Protein AF-A0A177EKJ1-F1 (afdb_monomer_lite)

Foldseek 3Di:
DDDDDDDDDDDPVVVVVVVVVVVVVVVVVVVVVVVVVVVPDDDDDDDDDPDDDDDPDPPPPDPPPPDDDDDDDDDDDDVVLQVLLQQLLVQFFDGADWDQDPVGIGGDLERADAREGELVSDFLVSQDQAHDARRAYAHYEYEYQADQPDPPRAGDLRSLVSVLSNLNRQQRYHYQEYAYERHHHDPPDDHDDDAAREHENYAEYHYEHHEPVVLLVVLQRYEYCLVDAHAYAYYQYQDQEPQSNVSRVRQEHQYYHDENHANHQDDPHCNLVSYDQHAYYHAYNHVNDQADDLVSLQSQQQHHYAEYHHEPNNVVRSVVSVVVVCVVCVPCVPRGFRHYQWYWYDHPVPDIDIDGDRDDPDPPDDDDDD

Structure (mmCIF, N/CA/C/O backbone):
data_AF-A0A177EKJ1-F1
#
_entry.id   AF-A0A177EKJ1-F1
#
loop_
_atom_site.group_PDB
_atom_site.id
_atom_site.type_symbol
_atom_site.label_atom_id
_atom_site.label_alt_id
_atom_site.label_comp_id
_atom_site.label_asym_id
_atom_site.label_entity_id
_atom_site.label_seq_id
_atom_site.pdbx_PDB_ins_code
_atom_site.Cartn_x
_atom_site.Cartn_y
_atom_site.Cartn_z
_atom_site.occupancy
_atom_site.B_iso_or_equiv
_atom_site.auth_seq_id
_atom_site.auth_comp_id
_atom_site.auth_asym_id
_atom_site.auth_atom_id
_atom_site.pdbx_PDB_model_num
ATOM 1 N N . MET A 1 1 ? 25.383 -51.881 -51.821 1.00 36.91 1 MET A N 1
ATOM 2 C CA . MET A 1 1 ? 26.334 -50.769 -52.014 1.00 36.91 1 MET A CA 1
ATOM 3 C C . MET A 1 1 ? 25.588 -49.713 -52.815 1.00 36.91 1 MET A C 1
ATOM 5 O O . MET A 1 1 ? 25.297 -49.971 -53.970 1.00 36.91 1 MET A O 1
ATOM 9 N N . GLU A 1 2 ? 24.855 -48.829 -52.124 1.00 34.97 2 GLU A N 1
ATOM 10 C CA . GLU A 1 2 ? 25.295 -47.476 -51.677 1.00 34.97 2 GLU A CA 1
ATOM 11 C C . GLU A 1 2 ? 25.230 -46.484 -52.859 1.00 34.97 2 GLU A C 1
ATOM 13 O O . GLU A 1 2 ? 25.839 -46.764 -53.878 1.00 34.97 2 GLU A O 1
ATOM 18 N N . GLN A 1 3 ? 24.499 -45.357 -52.887 1.00 36.06 3 GLN A N 1
ATOM 19 C CA . GLN A 1 3 ? 23.836 -44.473 -51.906 1.00 36.06 3 GLN A CA 1
ATOM 20 C C . GLN A 1 3 ? 22.680 -43.679 -52.592 1.00 36.06 3 GLN A C 1
ATOM 22 O O . GLN A 1 3 ? 22.675 -43.582 -53.820 1.00 36.06 3 GLN A O 1
ATOM 27 N N . PRO A 1 4 ? 21.738 -43.055 -51.844 1.00 42.81 4 PRO A N 1
ATOM 28 C CA . PRO A 1 4 ? 20.687 -42.184 -52.385 1.00 42.81 4 PRO A CA 1
ATOM 29 C C . PRO A 1 4 ? 21.066 -40.686 -52.401 1.00 42.81 4 PRO A C 1
ATOM 31 O O . PRO A 1 4 ? 21.716 -40.175 -51.489 1.00 42.81 4 PRO A O 1
ATOM 34 N N . SER A 1 5 ? 20.602 -39.972 -53.432 1.00 40.94 5 SER A N 1
ATOM 35 C CA . SER A 1 5 ? 20.798 -38.534 -53.659 1.00 40.94 5 SER A CA 1
ATOM 36 C C . SER A 1 5 ? 19.911 -37.650 -52.773 1.00 40.94 5 SER A C 1
ATOM 38 O O . SER A 1 5 ? 18.706 -37.878 -52.651 1.00 40.94 5 SER A O 1
ATOM 40 N N . ALA A 1 6 ? 20.514 -36.598 -52.220 1.00 39.16 6 ALA A N 1
ATOM 41 C CA . ALA A 1 6 ? 19.910 -35.612 -51.333 1.00 39.16 6 ALA A CA 1
ATOM 42 C C . ALA A 1 6 ? 18.844 -34.726 -52.010 1.00 39.16 6 ALA A C 1
ATOM 44 O O . ALA A 1 6 ? 19.083 -34.120 -53.053 1.00 39.16 6 ALA A O 1
ATOM 45 N N . PHE A 1 7 ? 17.699 -34.579 -51.341 1.00 38.09 7 PHE A N 1
ATOM 46 C CA . PHE A 1 7 ? 16.723 -33.512 -51.566 1.00 38.09 7 PHE A CA 1
ATOM 47 C C . PHE A 1 7 ? 17.207 -32.245 -50.837 1.00 38.09 7 PHE A C 1
ATOM 49 O O . PHE A 1 7 ? 17.280 -32.228 -49.608 1.00 38.09 7 PHE A O 1
ATOM 56 N N . GLN A 1 8 ? 17.549 -31.184 -51.572 1.00 38.19 8 GLN A N 1
ATOM 57 C CA . GLN A 1 8 ? 17.814 -29.859 -50.998 1.00 38.19 8 GLN A CA 1
ATOM 58 C C . GLN A 1 8 ? 16.505 -29.069 -50.877 1.00 38.19 8 GLN A C 1
ATOM 60 O O . GLN A 1 8 ? 15.767 -28.898 -51.844 1.00 38.19 8 GLN A O 1
ATOM 65 N N . GLY A 1 9 ? 16.218 -28.618 -49.654 1.00 36.91 9 GLY A N 1
ATOM 66 C CA . GLY A 1 9 ? 14.982 -27.947 -49.272 1.00 36.91 9 GLY A CA 1
ATOM 67 C C . GLY A 1 9 ? 14.881 -26.492 -49.730 1.00 36.91 9 GLY A C 1
ATOM 68 O O . GLY A 1 9 ? 15.802 -25.688 -49.583 1.00 36.91 9 GLY A O 1
ATOM 69 N N . THR A 1 10 ? 13.696 -26.136 -50.212 1.00 38.41 10 THR A N 1
ATOM 70 C CA . THR A 1 10 ? 13.257 -24.771 -50.498 1.00 38.41 10 THR A CA 1
ATOM 71 C C . THR A 1 10 ? 12.746 -24.059 -49.233 1.00 38.41 10 THR A C 1
ATOM 73 O O . THR A 1 10 ? 11.679 -24.365 -48.713 1.00 38.41 10 THR A O 1
ATOM 76 N N . THR A 1 11 ? 13.537 -23.079 -48.779 1.00 42.28 11 THR A N 1
ATOM 77 C CA . THR A 1 11 ? 13.186 -21.745 -48.225 1.00 42.28 11 THR A CA 1
ATOM 78 C C . THR A 1 11 ? 12.088 -21.570 -47.143 1.00 42.28 11 THR A C 1
ATOM 80 O O . THR A 1 11 ? 10.902 -21.557 -47.467 1.00 42.28 11 THR A O 1
ATOM 83 N N . PRO A 1 12 ? 12.462 -21.149 -45.910 1.00 42.88 12 PRO A N 1
ATOM 84 C CA . PRO A 1 12 ? 11.550 -20.637 -44.866 1.00 42.88 12 PRO A CA 1
ATOM 85 C C . PRO A 1 12 ? 11.016 -19.205 -45.095 1.00 42.88 12 PRO A C 1
ATOM 87 O O . PRO A 1 12 ? 10.215 -18.705 -44.306 1.00 42.88 12 PRO A O 1
ATOM 90 N N . LYS A 1 13 ? 11.456 -18.502 -46.149 1.00 38.38 13 LYS A N 1
ATOM 91 C CA . LYS A 1 13 ? 11.150 -17.071 -46.352 1.00 38.38 13 LYS A CA 1
ATOM 92 C C . LYS A 1 13 ? 9.708 -16.792 -46.800 1.00 38.38 13 LYS A C 1
ATOM 94 O O . LYS A 1 13 ? 9.202 -15.708 -46.532 1.00 38.38 13 LYS A O 1
ATOM 99 N N . LEU A 1 14 ? 9.028 -17.760 -47.423 1.00 39.09 14 LEU A N 1
ATOM 100 C CA . LEU A 1 14 ? 7.644 -17.577 -47.887 1.00 39.09 14 LEU A CA 1
ATOM 101 C C . LEU A 1 14 ? 6.617 -17.636 -46.739 1.00 39.09 14 LEU A C 1
ATOM 103 O O . LEU A 1 14 ? 5.621 -16.918 -46.760 1.00 39.09 14 LEU A O 1
ATOM 107 N N . LEU A 1 15 ? 6.882 -18.444 -45.707 1.00 42.38 15 LEU A N 1
ATOM 108 C CA . LEU A 1 15 ? 5.993 -18.608 -44.550 1.00 42.38 15 LEU A CA 1
ATOM 109 C C . LEU A 1 15 ? 5.989 -17.377 -43.633 1.00 42.38 15 LEU A C 1
ATOM 111 O O . LEU A 1 15 ? 4.941 -17.011 -43.110 1.00 42.38 15 LEU A O 1
ATOM 115 N N . PHE A 1 16 ? 7.124 -16.685 -43.500 1.00 43.34 16 PHE A N 1
ATOM 116 C CA . PHE A 1 16 ? 7.209 -15.458 -42.701 1.00 43.34 16 PHE A CA 1
ATOM 117 C C . PHE A 1 16 ? 6.466 -14.278 -43.359 1.00 43.34 16 PHE A C 1
ATOM 119 O O . PHE A 1 16 ? 5.825 -13.484 -42.672 1.00 43.34 16 PHE A O 1
ATOM 126 N N . GLY A 1 17 ? 6.484 -14.200 -44.697 1.00 38.03 17 GLY A N 1
ATOM 127 C CA . GLY A 1 17 ? 5.738 -13.189 -45.456 1.00 38.03 17 GLY A CA 1
ATOM 128 C C . GLY A 1 17 ? 4.219 -13.377 -45.386 1.00 38.03 17 GLY A C 1
ATOM 129 O O . GLY A 1 17 ? 3.485 -12.407 -45.205 1.00 38.03 17 GLY A O 1
ATOM 130 N N . LEU A 1 18 ? 3.744 -14.626 -45.445 1.00 41.84 18 LEU A N 1
ATOM 131 C CA . LEU A 1 18 ? 2.317 -14.948 -45.307 1.00 41.84 18 LEU A CA 1
ATOM 132 C C . LEU A 1 18 ? 1.794 -14.679 -43.886 1.00 41.84 18 LEU A C 1
ATOM 134 O O . LEU A 1 18 ? 0.650 -14.258 -43.724 1.00 41.84 18 LEU A O 1
ATOM 138 N N . PHE A 1 19 ? 2.641 -14.843 -42.865 1.00 46.84 19 PHE A N 1
ATOM 139 C CA . PHE A 1 19 ? 2.274 -14.586 -41.472 1.00 46.84 19 PHE A CA 1
ATOM 140 C C . PHE A 1 19 ? 2.136 -13.085 -41.165 1.00 46.84 19 PHE A C 1
ATOM 142 O O . PHE A 1 19 ? 1.146 -12.671 -40.562 1.00 46.84 19 PHE A O 1
ATOM 149 N N . LEU A 1 20 ? 3.060 -12.243 -41.651 1.00 49.75 20 LEU A N 1
ATOM 150 C CA . LEU A 1 20 ? 2.907 -10.782 -41.554 1.00 49.75 20 LEU A CA 1
ATOM 151 C C . LEU A 1 20 ? 1.691 -10.281 -42.347 1.00 49.75 20 LEU A C 1
ATOM 153 O O . LEU A 1 20 ? 0.983 -9.390 -41.880 1.00 49.75 20 LEU A O 1
ATOM 157 N N . GLY A 1 21 ? 1.424 -10.877 -43.514 1.00 48.38 21 GLY A N 1
ATOM 158 C CA . GLY A 1 21 ? 0.252 -10.560 -44.332 1.00 48.38 21 GLY A CA 1
ATOM 159 C C . GLY A 1 21 ? -1.066 -10.842 -43.607 1.00 48.38 21 GLY A C 1
ATOM 160 O O . GLY A 1 21 ? -1.941 -9.981 -43.578 1.00 48.38 21 GLY A O 1
ATOM 161 N N . ALA A 1 22 ? -1.190 -11.995 -42.944 1.00 46.94 22 ALA A N 1
ATOM 162 C CA . ALA A 1 22 ? -2.394 -12.358 -42.194 1.00 46.94 22 ALA A CA 1
ATOM 163 C C . ALA A 1 22 ? -2.646 -11.433 -40.989 1.00 46.94 22 ALA A C 1
ATOM 165 O O . ALA A 1 22 ? -3.780 -11.007 -40.765 1.00 46.94 22 ALA A O 1
ATOM 166 N N . VAL A 1 23 ? -1.591 -11.058 -40.256 1.00 50.38 23 VAL A N 1
ATOM 167 C CA . VAL A 1 23 ? -1.686 -10.107 -39.134 1.00 50.38 23 VAL A CA 1
ATOM 168 C C . VAL A 1 23 ? -2.091 -8.712 -39.627 1.00 50.38 23 VAL A C 1
ATOM 170 O O . VAL A 1 23 ? -2.935 -8.060 -39.013 1.00 50.38 23 VAL A O 1
ATOM 173 N N . HIS A 1 24 ? -1.567 -8.275 -40.775 1.00 54.75 24 HIS A N 1
ATOM 174 C CA . HIS A 1 24 ? -1.937 -6.993 -41.376 1.00 54.75 24 HIS A CA 1
ATOM 175 C C . HIS A 1 24 ? -3.383 -6.992 -41.910 1.00 54.75 24 HIS A C 1
ATOM 177 O O . HIS A 1 24 ? -4.109 -6.016 -41.728 1.00 54.75 24 HIS A O 1
ATOM 183 N N . CYS A 1 25 ? -3.853 -8.099 -42.496 1.00 47.38 25 CYS A N 1
ATOM 184 C CA . CYS A 1 25 ? -5.243 -8.248 -42.938 1.00 47.38 25 CYS A CA 1
ATOM 185 C C . CYS A 1 25 ? -6.235 -8.278 -41.766 1.00 47.38 25 CYS A C 1
ATOM 187 O O . CYS A 1 25 ? -7.292 -7.656 -41.854 1.00 47.38 25 CYS A O 1
ATOM 189 N N . MET A 1 26 ? -5.887 -8.934 -40.655 1.00 51.66 26 MET A N 1
ATOM 190 C CA . MET A 1 26 ? -6.692 -8.928 -39.425 1.00 51.66 26 MET A CA 1
ATOM 191 C C . MET A 1 26 ? -6.765 -7.524 -38.808 1.00 51.66 26 MET A C 1
ATOM 193 O O . MET A 1 26 ? -7.834 -7.094 -38.376 1.00 51.66 26 MET A O 1
ATOM 197 N N . PHE A 1 27 ? -5.660 -6.772 -38.847 1.00 53.28 27 PHE A N 1
ATOM 198 C CA . PHE A 1 27 ? -5.611 -5.375 -38.414 1.00 53.28 27 PHE A CA 1
ATOM 199 C C . PHE A 1 27 ? -6.513 -4.470 -39.270 1.00 53.28 27 PHE A C 1
ATOM 201 O O . PHE A 1 27 ? -7.305 -3.701 -38.729 1.00 53.28 27 PHE A O 1
ATOM 208 N N . ILE A 1 28 ? -6.464 -4.598 -40.600 1.00 59.00 28 ILE A N 1
ATOM 209 C CA . ILE A 1 28 ? -7.329 -3.827 -41.508 1.00 59.00 28 ILE A CA 1
ATOM 210 C C . ILE A 1 28 ? -8.806 -4.214 -41.329 1.00 59.00 28 ILE A C 1
ATOM 212 O O . ILE A 1 28 ? -9.662 -3.332 -41.251 1.00 59.00 28 ILE A O 1
ATOM 216 N N . TYR A 1 29 ? -9.118 -5.509 -41.211 1.00 53.94 29 TYR A N 1
ATOM 217 C CA . TYR A 1 29 ? -10.488 -5.984 -40.996 1.00 53.94 29 TYR A CA 1
ATOM 218 C C . TYR A 1 29 ? -11.089 -5.413 -39.704 1.00 53.94 29 TYR A C 1
ATOM 220 O O . TYR A 1 29 ? -12.194 -4.870 -39.729 1.00 53.94 29 TYR A O 1
ATOM 228 N N . TYR A 1 30 ? -10.322 -5.433 -38.610 1.00 54.94 30 TYR A N 1
ATOM 229 C CA . TYR A 1 30 ? -10.723 -4.864 -37.324 1.00 54.94 30 TYR A CA 1
ATOM 230 C C . TYR A 1 30 ? -11.034 -3.358 -37.419 1.00 54.94 30 TYR A C 1
ATOM 232 O O . TYR A 1 30 ? -12.082 -2.905 -36.946 1.00 54.94 30 TYR A O 1
ATOM 240 N N . GLN A 1 31 ? -10.185 -2.584 -38.107 1.00 60.94 31 GLN A N 1
ATOM 241 C CA . GLN A 1 31 ? -10.398 -1.144 -38.309 1.00 60.94 31 GLN A CA 1
ATOM 242 C C . GLN A 1 31 ? -11.652 -0.844 -39.151 1.00 60.94 31 GLN A C 1
ATOM 244 O O . GLN A 1 31 ? -12.392 0.100 -38.861 1.00 60.94 31 GLN A O 1
ATOM 249 N N . ILE A 1 32 ? -11.942 -1.671 -40.163 1.00 58.84 32 ILE A N 1
ATOM 250 C CA . ILE A 1 32 ? -13.143 -1.534 -41.004 1.00 58.84 32 ILE A CA 1
ATOM 251 C C . ILE A 1 32 ? -14.416 -1.837 -40.202 1.00 58.84 32 ILE A C 1
ATOM 253 O O . ILE A 1 32 ? -15.408 -1.113 -40.323 1.00 58.84 32 ILE A O 1
ATOM 257 N N . THR A 1 33 ? -14.405 -2.872 -39.359 1.00 55.25 33 THR A N 1
ATOM 258 C CA . THR A 1 33 ? -15.563 -3.208 -38.517 1.00 55.25 33 THR A CA 1
ATOM 259 C C . THR A 1 33 ? -15.837 -2.156 -37.442 1.00 55.25 33 THR A C 1
ATOM 261 O O . THR A 1 33 ? -17.000 -1.871 -37.163 1.00 55.25 33 THR A O 1
ATOM 264 N N . LYS A 1 34 ? -14.791 -1.503 -36.916 1.00 50.34 34 LYS A N 1
ATOM 265 C CA . LYS A 1 34 ? -14.894 -0.429 -35.916 1.00 50.34 34 LYS A CA 1
ATOM 266 C C . LYS A 1 34 ? -15.513 0.854 -36.487 1.00 50.34 34 LYS A C 1
ATOM 268 O O . LYS A 1 34 ? -16.368 1.457 -35.846 1.00 50.34 34 LYS A O 1
ATOM 273 N N . ARG A 1 35 ? -15.183 1.237 -37.731 1.00 51.97 35 ARG A N 1
ATOM 274 C CA . ARG A 1 35 ? -15.836 2.388 -38.395 1.00 51.97 35 ARG A CA 1
ATOM 275 C C . ARG A 1 35 ? -17.341 2.185 -38.580 1.00 51.97 35 ARG A C 1
ATOM 277 O O . ARG A 1 35 ? -18.106 3.125 -38.411 1.00 51.97 35 ARG A O 1
ATOM 284 N N . LYS A 1 36 ? -17.786 0.953 -38.846 1.00 46.34 36 LYS A N 1
ATOM 285 C CA . LYS A 1 36 ? -19.218 0.644 -39.008 1.00 46.34 36 LYS A CA 1
ATOM 286 C C . LYS A 1 36 ? -20.015 0.670 -37.700 1.00 46.34 36 LYS A C 1
ATOM 288 O O . LYS A 1 36 ? -21.233 0.824 -37.762 1.00 46.34 36 LYS A O 1
ATOM 293 N N . SER A 1 37 ? -19.371 0.526 -36.537 1.00 44.56 37 SER A N 1
ATOM 294 C CA . SER A 1 37 ? -20.055 0.632 -35.240 1.00 44.56 37 SER A CA 1
ATOM 295 C C . SER A 1 37 ? -20.148 2.070 -34.727 1.00 44.56 37 SER A C 1
ATOM 297 O O . SER A 1 37 ? -21.011 2.356 -33.906 1.00 44.56 37 SER A O 1
ATOM 299 N N . GLN A 1 38 ? -19.289 2.972 -35.209 1.00 42.50 38 GLN A N 1
ATOM 300 C CA . GLN A 1 38 ? -19.258 4.372 -34.775 1.00 42.50 38 GLN A CA 1
ATOM 301 C C . GLN A 1 38 ? -20.287 5.260 -35.501 1.00 42.50 38 GLN A C 1
ATOM 303 O O . GLN A 1 38 ? -20.734 6.248 -34.933 1.00 42.50 38 GLN A O 1
ATOM 308 N N . ASP A 1 39 ? -20.758 4.854 -36.684 1.00 45.66 39 ASP A N 1
ATOM 309 C CA . ASP A 1 39 ? -21.791 5.574 -37.455 1.00 45.66 39 ASP A CA 1
ATOM 310 C C . ASP A 1 39 ? -23.246 5.274 -37.026 1.00 45.66 39 ASP A C 1
ATOM 312 O O . ASP A 1 39 ? -24.191 5.694 -37.692 1.00 45.66 39 ASP A O 1
ATOM 316 N N . ARG A 1 40 ? -23.477 4.536 -35.927 1.00 41.19 40 ARG A N 1
ATOM 317 C CA . ARG A 1 40 ? -24.831 4.091 -35.521 1.00 41.19 40 ARG A CA 1
ATOM 318 C C . ARG A 1 40 ? -25.350 4.594 -34.171 1.00 41.19 40 ARG A C 1
ATOM 320 O O . ARG A 1 40 ? -26.315 4.029 -33.665 1.00 41.19 40 ARG A O 1
ATOM 327 N N . GLY A 1 41 ? -24.800 5.661 -33.597 1.00 38.53 41 GLY A N 1
ATOM 328 C CA . GLY A 1 41 ? -25.304 6.142 -32.306 1.00 38.53 41 GLY A CA 1
ATOM 329 C C . GLY A 1 41 ? -25.053 7.613 -32.022 1.00 38.53 41 GLY A C 1
ATOM 330 O O . GLY A 1 41 ? -24.221 7.920 -31.184 1.00 38.53 41 GLY A O 1
ATOM 331 N N . ASN A 1 42 ? -25.807 8.502 -32.671 1.00 35.38 42 ASN A N 1
ATOM 332 C CA . ASN A 1 42 ? -26.005 9.875 -32.203 1.00 35.38 42 ASN A CA 1
ATOM 333 C C . ASN A 1 42 ? -27.505 10.116 -31.996 1.00 35.38 42 ASN A C 1
ATOM 335 O O . ASN A 1 42 ? -28.222 10.432 -32.943 1.00 35.38 42 ASN A O 1
ATOM 339 N N . VAL A 1 43 ? -27.965 9.973 -30.751 1.00 35.59 43 VAL A N 1
ATOM 340 C CA . VAL A 1 43 ? -29.177 10.623 -30.233 1.00 35.59 43 VAL A CA 1
ATOM 341 C C . VAL A 1 43 ? -28.820 11.178 -28.853 1.00 35.59 43 VAL A C 1
ATOM 343 O O . VAL A 1 43 ? -28.252 10.466 -28.029 1.00 35.59 43 VAL A O 1
ATOM 346 N N . LEU A 1 44 ? -29.073 12.476 -28.680 1.00 43.03 44 LEU A N 1
ATOM 347 C CA . LEU A 1 44 ? -28.705 13.309 -27.536 1.00 43.03 44 LEU A CA 1
ATOM 348 C C . LEU A 1 44 ? -29.370 12.865 -26.226 1.00 43.03 44 LEU A C 1
ATOM 350 O O . LEU A 1 44 ? -30.579 12.660 -26.221 1.00 43.03 44 LEU A O 1
ATOM 354 N N . ASP A 1 45 ? -28.621 12.907 -25.118 1.00 31.16 45 ASP A N 1
ATOM 355 C CA . ASP A 1 45 ? -29.147 13.461 -23.865 1.00 31.16 45 ASP A CA 1
ATOM 356 C C . ASP A 1 45 ? -28.023 14.005 -22.960 1.00 31.16 45 ASP A C 1
ATOM 358 O O . ASP A 1 45 ? -26.947 13.415 -22.855 1.00 31.16 45 ASP A O 1
ATOM 362 N N . ASN A 1 46 ? -28.260 15.174 -22.361 1.00 36.78 46 ASN A N 1
ATOM 363 C CA . ASN A 1 46 ? -27.286 15.982 -21.621 1.00 36.78 46 ASN A CA 1
ATOM 364 C C . ASN A 1 46 ? -27.570 15.927 -20.110 1.00 36.78 46 ASN A C 1
ATOM 366 O O . ASN A 1 46 ? -28.539 16.527 -19.646 1.00 36.78 46 ASN A O 1
ATOM 370 N N . THR A 1 47 ? -26.701 15.301 -19.309 1.00 29.50 47 THR A N 1
ATOM 371 C CA . THR A 1 47 ? -26.622 15.525 -17.845 1.00 29.50 47 THR A CA 1
ATOM 372 C C . THR A 1 47 ? -25.227 15.123 -17.320 1.00 29.50 47 THR A C 1
ATOM 374 O O . THR A 1 47 ? -24.703 14.104 -17.770 1.00 29.50 47 THR A O 1
ATOM 377 N N . PRO A 1 48 ? -24.573 15.894 -16.420 1.00 33.97 48 PRO A N 1
ATOM 378 C CA . PRO A 1 48 ? -23.182 15.639 -16.042 1.00 33.97 48 PRO A CA 1
ATOM 379 C C . PRO A 1 48 ? -23.068 14.690 -14.835 1.00 33.97 48 PRO A C 1
ATOM 381 O O . PRO A 1 48 ? -23.161 15.115 -13.686 1.00 33.97 48 PRO A O 1
ATOM 384 N N . ASP A 1 49 ? -22.802 13.411 -15.109 1.00 33.28 49 ASP A N 1
ATOM 385 C CA . ASP A 1 49 ? -22.356 12.407 -14.135 1.00 33.28 49 ASP A CA 1
ATOM 386 C C . ASP A 1 49 ? -20.823 12.301 -14.169 1.00 33.28 49 ASP A C 1
ATOM 388 O O . ASP A 1 49 ? -20.236 11.682 -15.057 1.00 33.28 49 ASP A O 1
ATOM 392 N N . ALA A 1 50 ? -20.152 12.900 -13.187 1.00 35.16 50 ALA A N 1
ATOM 393 C CA . ALA A 1 50 ? -18.704 12.807 -13.027 1.00 35.16 50 ALA A CA 1
ATOM 394 C C . ALA A 1 50 ? -18.347 12.409 -11.590 1.00 35.16 50 ALA A C 1
ATOM 396 O O . ALA A 1 50 ? -17.887 13.246 -10.826 1.00 35.16 50 ALA A O 1
ATOM 397 N N . LEU A 1 51 ? -18.585 11.138 -11.222 1.00 34.84 51 LEU A N 1
ATOM 398 C CA . LEU A 1 51 ? -17.742 10.380 -10.269 1.00 34.84 51 LEU A CA 1
ATOM 399 C C . LEU A 1 51 ? -18.085 8.875 -10.153 1.00 34.84 51 LEU A C 1
ATOM 401 O O . LEU A 1 51 ? -17.819 8.243 -9.132 1.00 34.84 51 LEU A O 1
ATOM 405 N N . LYS A 1 52 ? -18.664 8.258 -11.186 1.00 30.42 52 LYS A N 1
ATOM 406 C CA . LYS A 1 52 ? -18.847 6.800 -11.250 1.00 30.42 52 LYS A CA 1
ATOM 407 C C . LYS A 1 52 ? -18.166 6.300 -12.514 1.00 30.42 52 LYS A C 1
ATOM 409 O O . LYS A 1 52 ? -18.295 6.933 -13.552 1.00 30.42 52 LYS A O 1
ATOM 414 N N . ASN A 1 53 ? -17.471 5.169 -12.411 1.00 29.97 53 ASN A N 1
ATOM 415 C CA . ASN A 1 53 ? -16.758 4.446 -13.477 1.00 29.97 53 ASN A CA 1
ATOM 416 C C . ASN A 1 53 ? -15.248 4.709 -13.537 1.00 29.97 53 ASN A C 1
ATOM 418 O O . ASN A 1 53 ? -14.736 5.333 -14.462 1.00 29.97 53 ASN A O 1
ATOM 422 N N . SER A 1 54 ? -14.517 4.134 -12.580 1.00 28.97 54 SER A N 1
ATOM 423 C CA . SER A 1 54 ? -13.197 3.526 -12.822 1.00 28.97 54 SER A CA 1
ATOM 424 C C . SER A 1 54 ? -12.826 2.596 -11.664 1.00 28.97 54 SER A C 1
ATOM 426 O O . SER A 1 54 ? -11.842 2.809 -10.966 1.00 28.97 54 SER A O 1
ATOM 428 N N . THR A 1 55 ? -13.617 1.542 -11.462 1.00 29.52 55 THR A N 1
ATOM 429 C CA . THR A 1 55 ? -13.165 0.358 -10.720 1.00 29.52 55 THR A CA 1
ATOM 430 C C . THR A 1 55 ? -12.811 -0.698 -11.766 1.00 29.52 55 THR A C 1
ATOM 432 O O . THR A 1 55 ? -13.717 -1.247 -12.396 1.00 29.52 55 THR A O 1
ATOM 435 N N . PRO A 1 56 ? -11.526 -0.954 -12.067 1.00 33.84 56 PRO A N 1
ATOM 436 C CA . PRO A 1 56 ? -11.183 -2.060 -12.942 1.00 33.84 56 PRO A CA 1
ATOM 437 C C . PRO A 1 56 ? -11.485 -3.379 -12.222 1.00 33.84 56 PRO A C 1
ATOM 439 O O . PRO A 1 56 ? -11.122 -3.571 -11.064 1.00 33.84 56 PRO A O 1
ATOM 442 N N . HIS A 1 57 ? -12.164 -4.276 -12.936 1.00 31.09 57 HIS A N 1
ATOM 443 C CA . HIS A 1 57 ? -12.389 -5.673 -12.579 1.00 31.09 57 HIS A CA 1
ATOM 444 C C . HIS A 1 57 ? -11.085 -6.350 -12.115 1.00 31.09 57 HIS A C 1
ATOM 446 O O . HIS A 1 57 ? -10.294 -6.803 -12.936 1.00 31.09 57 HIS A O 1
ATOM 452 N N . LEU A 1 58 ? -10.899 -6.464 -10.800 1.00 38.31 58 LEU A N 1
ATOM 453 C CA . LEU A 1 58 ? -9.981 -7.409 -10.166 1.00 38.31 58 LEU A CA 1
ATOM 454 C C . LEU A 1 58 ? -10.722 -8.069 -8.994 1.00 38.31 58 LEU A C 1
ATOM 456 O O . LEU A 1 58 ? -10.447 -7.833 -7.824 1.00 38.31 58 LEU A O 1
ATOM 460 N N . THR A 1 59 ? -11.760 -8.838 -9.326 1.00 33.50 59 THR A N 1
ATOM 461 C CA . THR A 1 59 ? -12.555 -9.612 -8.351 1.00 33.50 59 THR A CA 1
ATOM 462 C C . THR A 1 59 ? -12.782 -11.049 -8.815 1.00 33.50 59 THR A C 1
ATOM 464 O O . THR A 1 59 ? -13.791 -11.678 -8.503 1.00 33.50 59 THR A O 1
ATOM 467 N N . ARG A 1 60 ? -11.843 -11.612 -9.579 1.00 36.88 60 ARG A N 1
ATOM 468 C CA . ARG A 1 60 ? -11.834 -13.046 -9.879 1.00 36.88 60 ARG A CA 1
ATOM 469 C C . ARG A 1 60 ? -10.428 -13.587 -9.681 1.00 36.88 60 ARG A C 1
ATOM 471 O O . ARG A 1 60 ? -9.492 -13.024 -10.220 1.00 36.88 60 ARG A O 1
ATOM 478 N N . HIS A 1 61 ? -10.356 -14.688 -8.935 1.00 32.09 61 HIS A N 1
ATOM 479 C CA . HIS A 1 61 ? -9.167 -15.469 -8.569 1.00 32.09 61 HIS A CA 1
ATOM 480 C C . HIS A 1 61 ? -8.460 -15.139 -7.246 1.00 32.09 61 HIS A C 1
ATOM 482 O O . HIS A 1 61 ? -7.248 -15.233 -7.166 1.00 32.09 61 HIS A O 1
ATOM 488 N N . THR A 1 62 ? -9.227 -14.987 -6.160 1.00 32.47 62 THR A N 1
ATOM 489 C CA . THR A 1 62 ? -8.844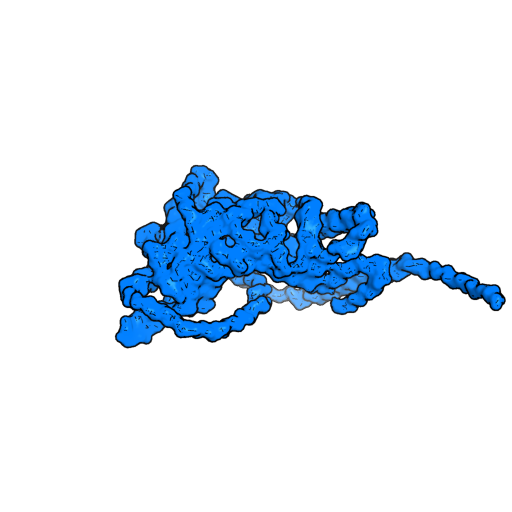 -15.655 -4.900 1.00 32.47 62 THR A CA 1
ATOM 490 C C . THR A 1 62 ? -10.099 -16.168 -4.203 1.00 32.47 62 THR A C 1
ATOM 492 O O . THR A 1 62 ? -10.715 -15.483 -3.393 1.00 32.47 62 THR A O 1
ATOM 495 N N . LYS A 1 63 ? -10.526 -17.392 -4.532 1.00 30.03 63 LYS A N 1
ATOM 496 C CA . LYS A 1 63 ? -11.449 -18.125 -3.661 1.00 30.03 63 LYS A CA 1
ATOM 497 C C . LYS A 1 63 ? -10.601 -18.601 -2.482 1.00 30.03 63 LYS A C 1
ATOM 499 O O . LYS A 1 63 ? -10.044 -19.691 -2.536 1.00 30.03 63 LYS A O 1
ATOM 504 N N . VAL A 1 64 ? -10.406 -17.735 -1.488 1.00 33.38 64 VAL A N 1
ATOM 505 C CA . VAL A 1 64 ? -9.756 -18.110 -0.230 1.00 33.38 64 VAL A CA 1
ATOM 506 C C . VAL A 1 64 ? -10.631 -19.203 0.376 1.00 33.38 64 VAL A C 1
ATOM 508 O O . VAL A 1 64 ? -11.771 -18.951 0.762 1.00 33.38 64 VAL A O 1
ATOM 511 N N . GLN A 1 65 ? -10.148 -20.445 0.358 1.00 28.02 65 GLN A N 1
ATOM 512 C CA . GLN A 1 65 ? -10.739 -21.493 1.175 1.00 28.02 65 GLN A CA 1
ATOM 513 C C . GLN A 1 65 ? -10.481 -21.091 2.623 1.00 28.02 65 GLN A C 1
ATOM 515 O O . GLN A 1 65 ? -9.343 -21.097 3.082 1.00 28.02 65 GLN A O 1
ATOM 520 N N . VAL A 1 66 ? -11.544 -20.669 3.304 1.00 30.86 66 VAL A N 1
ATOM 521 C CA . VAL A 1 66 ? -11.542 -20.453 4.747 1.00 30.86 66 VAL A CA 1
ATOM 522 C C . VAL A 1 66 ? -11.454 -21.836 5.380 1.00 30.86 66 VAL A C 1
ATOM 524 O O . VAL A 1 66 ? -12.442 -22.564 5.473 1.00 30.86 66 VAL A O 1
ATOM 527 N N . GLU A 1 67 ? -10.235 -22.246 5.705 1.00 29.84 67 GLU A N 1
ATOM 528 C CA . GLU A 1 67 ? -9.971 -23.450 6.480 1.00 29.84 67 GLU A CA 1
ATOM 529 C C . GLU A 1 67 ? -10.585 -23.259 7.875 1.00 29.84 67 GLU A C 1
ATOM 531 O O . GLU A 1 67 ? -10.403 -22.216 8.507 1.00 29.84 67 GLU A O 1
ATOM 536 N N . ALA A 1 68 ? -11.385 -24.229 8.326 1.00 30.02 68 ALA A N 1
ATOM 537 C CA . ALA A 1 68 ? -12.130 -24.137 9.577 1.00 30.02 68 ALA A CA 1
ATOM 538 C C . ALA A 1 68 ? -11.175 -23.906 10.762 1.00 30.02 68 ALA A C 1
ATOM 540 O O . ALA A 1 68 ? -10.388 -24.777 11.134 1.00 30.02 68 ALA A O 1
ATOM 541 N N . CYS A 1 69 ? -11.252 -22.704 11.337 1.00 28.20 69 CYS A N 1
ATOM 542 C CA . CYS A 1 69 ? -10.420 -22.251 12.443 1.00 28.20 69 CYS A CA 1
ATOM 543 C C . CYS A 1 69 ? -10.676 -23.116 13.692 1.00 28.20 69 CYS A C 1
ATOM 545 O O . CYS A 1 69 ? -11.820 -23.285 14.120 1.00 28.20 69 CYS A O 1
ATOM 547 N N . GLN A 1 70 ? -9.608 -23.661 14.278 1.00 32.69 70 GLN A N 1
ATOM 548 C CA . GLN A 1 70 ? -9.647 -24.366 15.562 1.00 32.69 70 GLN A CA 1
ATOM 549 C C . GLN A 1 70 ? -10.138 -23.455 16.711 1.00 32.69 70 GLN A C 1
ATOM 551 O O . GLN A 1 70 ? -10.128 -22.227 16.569 1.00 32.69 70 GLN A O 1
ATOM 556 N N . PRO A 1 71 ? -10.580 -24.027 17.854 1.00 37.12 71 PRO A N 1
ATOM 557 C CA . PRO A 1 71 ? -11.213 -23.279 18.935 1.00 37.12 71 PRO A CA 1
ATOM 558 C C . PRO A 1 71 ? -10.318 -22.142 19.422 1.00 37.12 71 PRO A C 1
ATOM 560 O O . PRO A 1 71 ? -9.201 -22.341 19.897 1.00 37.12 71 PRO A O 1
ATOM 563 N N . THR A 1 72 ? -10.840 -20.933 19.255 1.00 42.66 72 THR A N 1
ATOM 564 C CA . THR A 1 72 ? -10.207 -19.664 19.597 1.00 42.66 72 THR A CA 1
ATOM 565 C C . THR A 1 72 ? -9.941 -19.613 21.100 1.00 42.66 72 THR A C 1
ATOM 567 O O . THR A 1 72 ? -10.855 -19.834 21.892 1.00 42.66 72 THR A O 1
ATOM 570 N N . GLN A 1 73 ? -8.699 -19.317 21.497 1.00 41.69 73 GLN A N 1
ATOM 571 C CA . GLN A 1 73 ? -8.385 -18.982 22.884 1.00 41.69 73 GLN A CA 1
ATOM 572 C C . GLN A 1 73 ? -9.226 -17.768 23.291 1.00 41.69 73 GLN A C 1
ATOM 574 O O . GLN A 1 73 ? -9.107 -16.686 22.716 1.00 41.69 73 GLN A O 1
ATOM 579 N N . THR A 1 74 ? -10.118 -17.969 24.255 1.00 38.72 74 THR A N 1
ATOM 580 C CA . THR A 1 74 ? -11.027 -16.950 24.770 1.00 38.72 74 THR A CA 1
ATOM 581 C C . THR A 1 74 ? -10.221 -15.936 25.581 1.00 38.72 74 THR A C 1
ATOM 583 O O . THR A 1 74 ? -9.981 -16.124 26.771 1.00 38.72 74 THR A O 1
ATOM 586 N N . LEU A 1 75 ? -9.768 -14.860 24.934 1.00 52.59 75 LEU A N 1
ATOM 587 C CA . LEU A 1 75 ? -9.294 -13.667 25.635 1.00 52.59 75 LEU A CA 1
ATOM 588 C C . LEU A 1 75 ? -10.430 -13.175 26.539 1.00 52.59 75 LEU A C 1
ATOM 590 O O . LEU A 1 75 ? -11.547 -12.962 26.064 1.00 52.59 75 LEU A O 1
ATOM 594 N N . THR A 1 76 ? -10.158 -13.019 27.837 1.00 56.72 76 THR A N 1
ATOM 595 C CA . THR A 1 76 ? -11.107 -12.437 28.793 1.00 56.72 76 THR A CA 1
ATOM 596 C C . THR A 1 76 ? -11.582 -11.085 28.260 1.00 56.72 76 THR A C 1
ATOM 598 O O . THR A 1 76 ? -10.756 -10.185 28.089 1.00 56.72 76 THR A O 1
ATOM 601 N N . PRO A 1 77 ? -12.879 -10.929 27.951 1.00 59.88 77 PRO A N 1
ATOM 602 C CA . PRO A 1 77 ? -13.390 -9.705 27.364 1.00 59.88 77 PRO A CA 1
ATOM 603 C C . PRO A 1 77 ? -13.274 -8.574 28.384 1.00 59.88 77 PRO A C 1
ATOM 605 O O . PRO A 1 77 ? -13.891 -8.636 29.443 1.00 59.88 77 PRO A O 1
ATOM 608 N N . THR A 1 78 ? -12.508 -7.531 28.065 1.00 86.88 78 THR A N 1
ATOM 609 C CA . THR A 1 78 ? -12.596 -6.233 28.742 1.00 86.88 78 THR A CA 1
ATOM 610 C C . THR A 1 78 ? -13.684 -5.406 28.043 1.00 86.88 78 THR A C 1
ATOM 612 O O . THR A 1 78 ? -13.503 -4.997 26.887 1.00 86.88 78 THR A O 1
ATOM 615 N N . PRO A 1 79 ? -14.848 -5.175 28.685 1.00 90.81 79 PRO A N 1
ATOM 616 C CA . PRO A 1 79 ? -15.946 -4.418 28.077 1.00 90.81 79 PRO A CA 1
ATOM 617 C C . PRO A 1 79 ? -15.522 -3.003 27.670 1.00 90.81 79 PRO A C 1
ATOM 619 O O . PRO A 1 79 ? -15.916 -2.524 26.610 1.00 90.81 79 PRO A O 1
ATOM 622 N N . GLU A 1 80 ? -14.637 -2.385 28.454 1.00 94.25 80 GLU A N 1
ATOM 623 C CA . GLU A 1 80 ? -14.102 -1.042 28.210 1.00 94.25 80 GLU A CA 1
ATOM 624 C C . GLU A 1 80 ? -13.362 -0.944 26.871 1.00 94.25 80 GLU A C 1
ATOM 626 O O . GLU A 1 80 ? -13.695 -0.100 26.045 1.00 94.25 80 GLU A O 1
ATOM 631 N N . LEU A 1 81 ? -12.424 -1.858 26.588 1.00 95.12 81 LEU A N 1
ATOM 632 C CA . LEU A 1 81 ? -11.677 -1.846 25.323 1.00 95.12 81 LEU A CA 1
ATOM 633 C C . LEU A 1 81 ? -12.599 -2.060 24.114 1.00 95.12 81 LEU A C 1
ATOM 635 O O . LEU A 1 81 ? -12.371 -1.497 23.041 1.00 95.12 81 LEU A O 1
ATOM 639 N N . THR A 1 82 ? -13.659 -2.853 24.293 1.00 95.56 82 THR A N 1
ATOM 640 C CA . THR A 1 82 ? -14.679 -3.075 23.259 1.00 95.56 82 THR A CA 1
ATOM 641 C C . THR A 1 82 ? -15.418 -1.778 22.946 1.00 95.56 82 THR A C 1
ATOM 643 O O . THR A 1 82 ? -15.493 -1.395 21.782 1.00 95.56 82 THR A O 1
ATOM 646 N N . GLN A 1 83 ? -15.904 -1.072 23.969 1.00 96.38 83 GLN A N 1
ATOM 647 C CA . GLN A 1 83 ? -16.624 0.191 23.798 1.00 96.38 83 GLN A CA 1
ATOM 648 C C . GLN A 1 83 ? -15.729 1.291 23.221 1.00 96.38 83 GLN A C 1
ATOM 650 O O . GLN A 1 83 ? -16.142 1.971 22.285 1.00 96.38 83 GLN A O 1
ATOM 655 N N . THR A 1 84 ? -14.492 1.420 23.708 1.00 97.25 84 THR A N 1
ATOM 656 C CA . THR A 1 84 ? -13.515 2.385 23.181 1.00 97.25 84 THR A CA 1
ATOM 657 C C . THR A 1 84 ? -13.218 2.127 21.707 1.00 97.25 84 THR A C 1
ATOM 659 O O . THR A 1 84 ? -13.212 3.060 20.908 1.00 97.25 84 THR A O 1
ATOM 662 N N . THR A 1 85 ? -13.039 0.861 21.317 1.00 97.75 85 THR A N 1
ATOM 663 C CA . THR A 1 85 ? -12.816 0.491 19.913 1.00 97.75 85 THR A CA 1
ATOM 664 C C . THR A 1 85 ? -14.029 0.843 19.043 1.00 97.75 85 THR A C 1
ATOM 666 O O . THR A 1 85 ? -13.864 1.463 17.995 1.00 97.75 85 THR A O 1
ATOM 669 N N . ILE A 1 86 ? -15.252 0.512 19.480 1.00 97.75 86 ILE A N 1
ATOM 670 C CA . ILE A 1 86 ? -16.487 0.861 18.751 1.00 97.75 86 ILE A CA 1
ATOM 671 C C . ILE A 1 86 ? -16.608 2.383 18.586 1.00 97.75 86 ILE A C 1
ATOM 673 O O . ILE A 1 86 ? -16.865 2.869 17.485 1.00 97.75 86 ILE A O 1
ATOM 677 N N . ALA A 1 87 ? -16.400 3.140 19.666 1.00 98.06 87 ALA A N 1
ATOM 678 C CA . ALA A 1 87 ? -16.494 4.596 19.655 1.00 98.06 87 ALA A CA 1
ATOM 679 C C . ALA A 1 87 ? -15.466 5.233 18.709 1.00 98.06 87 ALA A C 1
ATOM 681 O O . ALA A 1 87 ? -15.824 6.124 17.939 1.00 98.06 87 ALA A O 1
ATOM 682 N N . PHE A 1 88 ? -14.225 4.738 18.720 1.00 98.38 88 PHE A N 1
ATOM 683 C CA . PHE A 1 88 ? -13.161 5.189 17.826 1.00 98.38 88 PHE A CA 1
ATOM 684 C C . PHE A 1 88 ? -13.553 5.035 16.347 1.00 98.38 88 PHE A C 1
ATOM 686 O O . PHE A 1 88 ? -13.563 6.019 15.608 1.00 98.38 88 PHE A O 1
ATOM 693 N N . PHE A 1 89 ? -13.955 3.833 15.919 1.00 98.19 89 PHE A N 1
ATOM 694 C CA . PHE A 1 89 ? -14.330 3.595 14.518 1.00 98.19 89 PHE A CA 1
ATOM 695 C C . PHE A 1 89 ? -15.601 4.346 14.108 1.00 98.19 89 PHE A C 1
ATOM 697 O O . PHE A 1 89 ? -15.696 4.815 12.977 1.00 98.19 89 PHE A O 1
ATOM 704 N N . LYS A 1 90 ? -16.565 4.511 15.024 1.00 98.06 90 LYS A N 1
ATOM 705 C CA . LYS A 1 90 ? -17.779 5.302 14.773 1.00 98.06 90 LYS A CA 1
ATOM 706 C C . LYS A 1 90 ? -17.476 6.791 14.588 1.00 98.06 90 LYS A C 1
ATOM 708 O O . LYS A 1 90 ? -18.185 7.469 13.853 1.00 98.06 90 LYS A O 1
ATOM 713 N N . LYS A 1 91 ? -16.453 7.309 15.270 1.00 98.12 91 LYS A N 1
ATOM 714 C CA . LYS A 1 91 ? -16.002 8.695 15.114 1.00 98.12 91 LYS A CA 1
ATOM 715 C C . LYS A 1 91 ? -15.189 8.885 13.831 1.00 98.12 91 LYS A C 1
ATOM 717 O O . LYS A 1 91 ? -15.366 9.887 13.149 1.00 98.12 91 LYS A O 1
ATOM 722 N N . GLY A 1 92 ? -14.320 7.925 13.513 1.00 96.88 92 GLY A N 1
ATOM 723 C CA . GLY A 1 92 ? -13.412 7.995 12.369 1.00 96.88 92 GLY A CA 1
ATOM 724 C C . GLY A 1 92 ? -14.039 7.673 11.011 1.00 96.88 92 GLY A C 1
ATOM 725 O O . GLY A 1 92 ? -13.449 8.036 9.999 1.00 96.88 92 GLY A O 1
ATOM 726 N N . GLY A 1 93 ? -15.199 7.014 10.947 1.00 96.12 93 GLY A N 1
ATOM 727 C CA . GLY A 1 93 ? -15.833 6.667 9.672 1.00 96.12 93 GLY A CA 1
ATOM 728 C C . GLY A 1 93 ? -17.046 5.751 9.817 1.00 96.12 93 GLY A C 1
ATOM 729 O O . GLY A 1 93 ? -18.004 6.098 10.504 1.00 96.12 93 GLY A O 1
ATOM 730 N N . ASP A 1 94 ? -17.020 4.592 9.154 1.00 94.31 94 ASP A N 1
ATOM 731 C CA . ASP A 1 94 ? -18.207 3.729 8.994 1.00 94.31 94 ASP A CA 1
ATOM 732 C C . ASP A 1 94 ? -18.631 2.979 10.269 1.00 94.31 94 ASP A C 1
ATOM 734 O O . ASP A 1 94 ? -19.711 2.386 10.317 1.00 94.31 94 ASP A O 1
ATOM 738 N N . GLY A 1 95 ? -17.802 2.993 11.316 1.00 97.19 95 GLY A N 1
ATOM 739 C CA . GLY A 1 95 ? -17.981 2.127 12.477 1.00 97.19 95 GLY A CA 1
ATOM 740 C C . GLY A 1 95 ? -17.533 0.685 12.223 1.00 97.19 95 GLY A C 1
ATOM 741 O O . GLY A 1 95 ? -16.858 0.377 11.242 1.00 97.19 95 GLY A O 1
ATOM 742 N N . LEU A 1 96 ? -17.884 -0.197 13.157 1.00 98.00 96 LEU A N 1
ATOM 743 C CA . LEU A 1 96 ? -17.657 -1.638 13.059 1.00 98.00 96 LEU A CA 1
ATOM 744 C C . LEU A 1 96 ? -18.999 -2.361 13.061 1.00 98.00 96 LEU A C 1
ATOM 746 O O . LEU A 1 96 ? -19.955 -1.901 13.687 1.00 98.00 96 LEU A O 1
ATOM 750 N N . GLU A 1 97 ? -19.048 -3.528 12.431 1.00 98.06 97 GLU A N 1
ATOM 751 C CA . GLU A 1 97 ? -20.161 -4.453 12.601 1.00 98.06 97 GLU A CA 1
ATOM 752 C C . GLU A 1 97 ? -20.191 -4.956 14.048 1.00 98.06 97 GLU A C 1
ATOM 754 O O . GLU A 1 97 ? -19.206 -5.503 14.564 1.00 98.06 97 GLU A O 1
ATOM 759 N N . THR A 1 98 ? -21.337 -4.777 14.705 1.00 97.81 98 THR A N 1
ATOM 760 C CA . THR A 1 98 ? -21.578 -5.210 16.081 1.00 97.81 98 THR A CA 1
ATOM 761 C C . THR A 1 98 ? -22.787 -6.140 16.168 1.00 97.81 98 THR A C 1
ATOM 763 O O . THR A 1 98 ? -23.691 -6.117 15.333 1.00 97.81 98 THR A O 1
ATOM 766 N N . ALA A 1 99 ? -22.801 -6.987 17.195 1.00 96.88 99 ALA A N 1
ATOM 767 C CA . ALA A 1 99 ? -23.919 -7.853 17.540 1.00 96.88 99 ALA A CA 1
ATOM 768 C C . ALA A 1 99 ? -24.351 -7.591 18.986 1.00 96.88 99 ALA A C 1
ATOM 770 O O . ALA A 1 99 ? -23.525 -7.553 19.903 1.00 96.88 99 ALA A O 1
ATOM 771 N N . SER A 1 100 ? -25.657 -7.436 19.208 1.00 96.88 100 SER A N 1
ATOM 772 C CA . SER A 1 100 ? -26.219 -7.360 20.556 1.00 96.88 100 SER A CA 1
ATOM 773 C C . SER A 1 100 ? -26.326 -8.763 21.151 1.00 96.88 100 SER A C 1
ATOM 775 O O . SER A 1 100 ? -27.015 -9.628 20.614 1.00 96.88 100 SER A O 1
ATOM 777 N N . THR A 1 101 ? -25.657 -8.986 22.277 1.00 95.12 101 THR A N 1
ATOM 778 C CA . THR A 1 101 ? -25.708 -10.243 23.035 1.00 95.12 101 THR A CA 1
ATOM 779 C C . THR A 1 101 ? -26.277 -9.994 24.431 1.00 95.12 101 THR A C 1
ATOM 781 O O . THR A 1 101 ? -26.429 -8.849 24.858 1.00 95.12 101 THR A O 1
ATOM 784 N N . SER A 1 102 ? -26.538 -11.055 25.199 1.00 94.62 102 SER A N 1
ATOM 785 C CA . SER A 1 102 ? -26.904 -10.922 26.618 1.00 94.62 102 SER A CA 1
ATOM 786 C C . SER A 1 102 ? -25.798 -10.291 27.476 1.00 94.62 102 SER A C 1
ATOM 788 O O . SER A 1 102 ? -26.073 -9.848 28.586 1.00 94.62 102 SER A O 1
ATOM 790 N N . GLN A 1 103 ? -24.556 -10.256 26.981 1.00 91.56 103 GLN A N 1
ATOM 791 C CA . GLN A 1 103 ? -23.401 -9.634 27.638 1.00 91.56 103 GLN A CA 1
ATOM 792 C C . GLN A 1 103 ? -23.165 -8.185 27.176 1.00 91.56 103 GLN A C 1
ATOM 794 O O . GLN A 1 103 ? -22.197 -7.558 27.599 1.00 91.56 103 GLN A O 1
ATOM 799 N N . GLY A 1 104 ? -24.044 -7.649 26.324 1.00 93.44 104 GLY A N 1
ATOM 800 C CA . GLY A 1 104 ? -23.923 -6.322 25.731 1.00 93.44 104 GLY A CA 1
ATOM 801 C C . GLY A 1 104 ? -23.531 -6.362 24.256 1.00 93.44 104 GLY A C 1
ATOM 802 O O . GLY A 1 104 ? -23.615 -7.395 23.584 1.00 93.44 104 GLY A O 1
ATOM 803 N N . GLU A 1 105 ? -23.141 -5.202 23.742 1.00 95.38 105 GLU A N 1
ATOM 804 C CA . GLU A 1 105 ? -22.689 -5.042 22.364 1.00 95.38 105 GLU A CA 1
ATOM 805 C C . GLU A 1 105 ? -21.286 -5.639 22.182 1.00 95.38 105 GLU A C 1
ATOM 807 O O . GLU A 1 105 ? -20.347 -5.308 22.909 1.00 95.38 105 GLU A O 1
ATOM 812 N N . MET A 1 106 ? -21.141 -6.535 21.208 1.00 95.88 106 MET A N 1
ATOM 813 C CA . MET A 1 106 ? -19.876 -7.175 20.862 1.00 95.88 106 MET A CA 1
ATOM 814 C C . MET A 1 106 ? -19.482 -6.840 19.426 1.00 95.88 106 MET A C 1
ATOM 816 O O . MET A 1 106 ? -20.324 -6.850 18.536 1.00 95.88 106 MET A O 1
ATOM 820 N N . ILE A 1 107 ? -18.192 -6.597 19.192 1.00 97.06 107 ILE A N 1
ATOM 821 C CA . ILE A 1 107 ? -17.634 -6.449 17.840 1.00 97.06 107 ILE A CA 1
ATOM 822 C C . ILE A 1 107 ? -17.647 -7.815 17.146 1.00 97.06 107 ILE A C 1
ATOM 824 O O . ILE A 1 107 ? -17.139 -8.795 17.702 1.00 97.06 107 ILE A O 1
ATOM 828 N N . VAL A 1 108 ? -18.207 -7.875 15.937 1.00 97.50 108 VAL A N 1
ATOM 829 C CA . VAL A 1 108 ? -18.110 -9.052 15.066 1.00 97.50 108 VAL A CA 1
ATOM 830 C C . VAL A 1 108 ? -16.642 -9.256 14.690 1.00 97.50 108 VAL A C 1
ATOM 832 O O . VAL A 1 108 ? -15.949 -8.313 14.321 1.00 97.50 108 VAL A O 1
ATOM 835 N N . ARG A 1 109 ? -16.132 -10.485 14.807 1.00 96.94 109 ARG A N 1
ATOM 836 C CA . ARG A 1 109 ? -14.702 -10.763 14.598 1.00 96.94 109 ARG A CA 1
ATOM 837 C C . ARG A 1 109 ? -14.228 -10.388 13.190 1.00 96.94 109 ARG A C 1
ATOM 839 O O . ARG A 1 109 ? -13.199 -9.736 13.046 1.00 96.94 109 ARG A O 1
ATOM 846 N N . GLU A 1 110 ? -14.961 -10.834 12.177 1.00 98.12 110 GLU A N 1
ATOM 847 C CA . GLU A 1 110 ? -14.625 -10.642 10.767 1.00 98.12 110 GLU A CA 1
ATOM 848 C C . GLU A 1 110 ? -15.413 -9.458 10.208 1.00 98.12 110 GLU A C 1
ATOM 850 O O . GLU A 1 110 ? -16.636 -9.503 10.128 1.00 98.12 110 GLU A O 1
ATOM 855 N N . GLN A 1 111 ? -14.705 -8.401 9.823 1.00 98.12 111 GLN A N 1
ATOM 856 C CA . GLN A 1 111 ? -15.265 -7.219 9.177 1.00 98.12 111 GLN A CA 1
ATOM 857 C C . GLN A 1 111 ? -15.147 -7.419 7.661 1.00 98.12 111 GLN A C 1
ATOM 859 O O . GLN A 1 111 ? -14.098 -7.161 7.062 1.00 98.12 111 GLN A O 1
ATOM 864 N N . ALA A 1 112 ? -16.198 -7.980 7.054 1.00 97.12 112 ALA A N 1
ATOM 865 C CA . ALA A 1 112 ? -16.193 -8.388 5.645 1.00 97.12 112 ALA A CA 1
ATOM 866 C C . ALA A 1 112 ? -16.322 -7.205 4.671 1.00 97.12 112 ALA A C 1
ATOM 868 O O . ALA A 1 112 ? -15.848 -7.278 3.534 1.00 97.12 112 ALA A O 1
ATOM 869 N N . ASN A 1 113 ? -16.973 -6.129 5.113 1.00 97.44 113 ASN A N 1
ATOM 870 C CA . ASN A 1 113 ? -17.146 -4.905 4.344 1.00 97.44 113 ASN A CA 1
ATOM 871 C C . ASN A 1 113 ? -15.885 -4.027 4.372 1.00 97.44 113 ASN A C 1
ATOM 873 O O . ASN A 1 113 ? -14.964 -4.243 5.158 1.00 97.44 113 ASN A O 1
ATOM 877 N N . ILE A 1 114 ? -15.846 -3.025 3.491 1.00 97.94 114 ILE A N 1
ATOM 878 C CA . ILE A 1 114 ? -14.804 -1.995 3.521 1.00 97.94 114 ILE A CA 1
ATOM 879 C C . ILE A 1 114 ? -15.049 -1.110 4.740 1.00 97.94 114 ILE A C 1
ATOM 881 O O . ILE A 1 114 ? -16.110 -0.500 4.841 1.00 97.94 114 ILE A O 1
ATOM 885 N N . THR A 1 115 ? -14.067 -1.025 5.633 1.00 98.12 115 THR A N 1
ATOM 886 C CA . THR A 1 115 ? -14.078 -0.084 6.755 1.00 98.12 115 THR A CA 1
ATOM 887 C C . THR A 1 115 ? -13.268 1.148 6.376 1.00 98.12 115 THR A C 1
ATOM 889 O O . THR A 1 115 ? -12.057 1.047 6.169 1.00 98.12 115 THR A O 1
ATOM 892 N N . ASN A 1 116 ? -13.914 2.311 6.290 1.00 98.12 116 ASN A N 1
ATOM 893 C CA . ASN A 1 116 ? -13.230 3.576 6.033 1.00 98.12 116 ASN A CA 1
ATOM 894 C C . ASN A 1 116 ? -12.906 4.311 7.346 1.00 98.12 116 ASN A C 1
ATOM 896 O O . ASN A 1 116 ? -13.737 4.386 8.252 1.00 98.12 116 ASN A O 1
ATOM 900 N N . LEU A 1 117 ? -11.701 4.879 7.427 1.00 97.94 117 LEU A N 1
ATOM 901 C CA . LEU A 1 117 ? -11.244 5.788 8.477 1.00 97.94 117 LEU A CA 1
ATOM 902 C C . LEU A 1 117 ? -10.726 7.081 7.842 1.00 97.94 117 LEU A C 1
ATOM 904 O O . LEU A 1 117 ? -9.737 7.070 7.112 1.00 97.94 117 LEU A O 1
ATOM 908 N N . CYS A 1 118 ? -11.364 8.201 8.156 1.00 97.50 118 CYS A N 1
ATOM 909 C CA . CYS A 1 118 ? -10.987 9.533 7.705 1.00 97.50 118 CYS A CA 1
ATOM 910 C C . CYS A 1 118 ? -10.248 10.264 8.827 1.00 97.50 118 CYS A C 1
ATOM 912 O O . CYS A 1 118 ? -10.841 10.610 9.850 1.00 97.50 118 CYS A O 1
ATOM 914 N N . LEU A 1 119 ? -8.957 10.540 8.634 1.00 97.06 119 LEU A N 1
ATOM 915 C CA . LEU A 1 119 ? -8.139 11.169 9.676 1.00 97.06 119 LEU A CA 1
ATOM 916 C C . LEU A 1 119 ? -8.561 12.602 9.996 1.00 97.06 119 LEU A C 1
ATOM 918 O O . LEU A 1 119 ? -8.330 13.073 11.102 1.00 97.06 119 LEU A O 1
ATOM 922 N N . GLU A 1 120 ? -9.232 13.282 9.066 1.00 95.50 120 GLU A N 1
ATOM 923 C CA . GLU A 1 120 ? -9.763 14.629 9.294 1.00 95.50 120 GLU A CA 1
ATOM 924 C C . GLU A 1 120 ? -10.847 14.701 10.383 1.00 95.50 120 GLU A C 1
ATOM 926 O O . GLU A 1 120 ? -11.143 15.796 10.861 1.00 95.50 120 GLU A O 1
ATOM 931 N N . LEU A 1 121 ? -11.427 13.558 10.772 1.00 96.81 121 LEU A N 1
ATOM 932 C CA . LEU A 1 121 ? -12.459 13.445 11.809 1.00 96.81 121 LEU A CA 1
ATOM 933 C C . LEU A 1 121 ? -11.894 13.089 13.192 1.00 96.81 121 LEU A C 1
ATOM 935 O O . LEU A 1 121 ? -12.650 12.976 14.161 1.00 96.81 121 LEU A O 1
ATOM 939 N N . LEU A 1 122 ? -10.582 12.882 13.282 1.00 98.12 122 LEU A N 1
ATOM 940 C CA . LEU A 1 122 ? -9.906 12.384 14.469 1.00 98.12 122 LEU A CA 1
ATOM 941 C C . LEU A 1 122 ? -8.902 13.416 14.979 1.00 98.12 122 LEU A C 1
ATOM 943 O O . LEU A 1 122 ? -8.221 14.079 14.201 1.00 98.12 122 LEU A O 1
ATOM 947 N N . THR A 1 123 ? -8.776 13.514 16.296 1.00 97.88 123 THR A N 1
ATOM 948 C CA . THR A 1 123 ? -7.608 14.100 16.955 1.00 97.88 123 THR A CA 1
ATOM 949 C C . THR A 1 123 ? -6.668 12.991 17.410 1.00 97.88 123 THR A C 1
ATOM 951 O O . THR A 1 123 ? -7.004 11.802 17.396 1.00 97.88 123 THR A O 1
ATOM 954 N N . ILE A 1 124 ? -5.459 13.356 17.836 1.00 97.88 124 ILE A N 1
ATOM 955 C CA . ILE A 1 124 ? -4.506 12.365 18.337 1.00 97.88 124 ILE A CA 1
ATOM 956 C C . ILE A 1 124 ? -5.027 11.667 19.604 1.00 97.88 124 ILE A C 1
ATOM 958 O O . ILE A 1 124 ? -4.747 10.485 19.797 1.00 97.88 124 ILE A O 1
ATOM 962 N N . GLU A 1 125 ? -5.806 12.346 20.449 1.00 98.12 125 GLU A N 1
ATOM 963 C CA . GLU A 1 125 ? -6.414 11.799 21.672 1.00 98.12 125 GLU A CA 1
ATOM 964 C C . GLU A 1 125 ? -7.506 10.768 21.381 1.00 98.12 125 GLU A C 1
ATOM 966 O O . GLU A 1 125 ? -7.711 9.864 22.188 1.00 98.12 125 GLU A O 1
ATOM 971 N N . ASP A 1 126 ? -8.165 10.865 20.224 1.00 98.31 126 ASP A N 1
ATOM 972 C CA . ASP A 1 126 ? -9.232 9.942 19.835 1.00 98.31 126 ASP A CA 1
ATOM 973 C C . ASP A 1 126 ? -8.723 8.536 19.517 1.00 98.31 126 ASP A C 1
ATOM 975 O O . ASP A 1 126 ? -9.475 7.566 19.609 1.00 98.31 126 ASP A O 1
ATOM 979 N N . ILE A 1 127 ? -7.452 8.417 19.123 1.00 98.31 127 ILE A N 1
ATOM 980 C CA . ILE A 1 127 ? -6.848 7.129 18.795 1.00 98.31 127 ILE A CA 1
ATOM 981 C C . ILE A 1 127 ? -6.477 6.416 20.104 1.00 98.31 127 ILE A C 1
ATOM 983 O O . ILE A 1 127 ? -5.613 6.914 20.842 1.00 98.31 127 ILE A O 1
ATOM 987 N N . PRO A 1 128 ? -7.072 5.247 20.400 1.00 97.31 128 PRO A N 1
ATOM 988 C CA . PRO A 1 128 ? -6.723 4.484 21.592 1.00 97.31 128 PRO A CA 1
ATOM 989 C C . PRO A 1 128 ? -5.296 3.932 21.493 1.00 97.31 128 PRO A C 1
ATOM 991 O O . PRO A 1 128 ? -4.728 3.821 20.411 1.00 97.31 128 PRO A O 1
ATOM 994 N N . GLU A 1 129 ? -4.709 3.545 22.626 1.00 96.62 129 GLU A N 1
ATOM 995 C CA . GLU A 1 129 ? -3.371 2.929 22.642 1.00 96.62 129 GLU A CA 1
ATOM 996 C C . GLU A 1 129 ? -3.327 1.596 21.882 1.00 96.62 129 GLU A C 1
ATOM 998 O O . GLU A 1 129 ? -2.312 1.247 21.283 1.00 96.62 129 GLU A O 1
ATOM 1003 N N . SER A 1 130 ? -4.434 0.853 21.896 1.00 95.81 130 SER A N 1
ATOM 1004 C CA . SER A 1 130 ? -4.601 -0.383 21.140 1.00 95.81 130 SER A CA 1
ATOM 1005 C C . SER A 1 130 ? -6.042 -0.539 20.678 1.00 95.81 130 SER A C 1
ATOM 1007 O O . SER A 1 130 ? -6.983 -0.103 21.346 1.00 95.81 130 SER A O 1
ATOM 1009 N N . ILE A 1 131 ? -6.211 -1.182 19.529 1.00 97.19 131 ILE A N 1
ATOM 1010 C CA . ILE A 1 131 ? -7.506 -1.680 19.078 1.00 97.19 131 ILE A CA 1
ATOM 1011 C C . ILE A 1 131 ? -7.740 -3.062 19.691 1.00 97.19 131 ILE A C 1
ATOM 1013 O O . ILE A 1 131 ? -6.790 -3.832 19.877 1.00 97.19 131 ILE A O 1
ATOM 1017 N N . LYS A 1 132 ? -9.003 -3.381 20.019 1.00 95.75 132 LYS A N 1
ATOM 1018 C CA . LYS A 1 132 ? -9.386 -4.697 20.547 1.00 95.75 132 LYS A CA 1
ATOM 1019 C C . LYS A 1 132 ? -8.768 -5.816 19.686 1.00 95.75 132 LYS A C 1
ATOM 1021 O O . LYS A 1 132 ? -9.107 -5.912 18.505 1.00 95.75 132 LYS A O 1
ATOM 1026 N N . PRO A 1 133 ? -7.896 -6.669 20.256 1.00 95.94 133 PRO A N 1
ATOM 1027 C CA . PRO A 1 133 ? -7.244 -7.725 19.493 1.00 95.94 133 PRO A CA 1
ATOM 1028 C C . PRO A 1 133 ? -8.235 -8.738 18.917 1.00 95.94 133 PRO A C 1
ATOM 1030 O O . PRO A 1 133 ? -9.309 -8.974 19.478 1.00 95.94 133 PRO A O 1
ATOM 1033 N N . GLY A 1 134 ? -7.834 -9.380 17.820 1.00 95.56 134 GLY A N 1
ATOM 1034 C CA . GLY A 1 134 ? -8.595 -10.453 17.175 1.00 95.56 134 GLY A CA 1
ATOM 1035 C C . GLY A 1 134 ? -9.639 -9.990 16.158 1.00 95.56 134 GLY A C 1
ATOM 1036 O O . GLY A 1 134 ? -10.296 -10.844 15.565 1.00 95.56 134 GLY A O 1
ATOM 1037 N N . ILE A 1 135 ? -9.783 -8.679 15.932 1.00 97.44 135 ILE A N 1
ATOM 1038 C CA . ILE A 1 135 ? -10.548 -8.156 14.793 1.00 97.44 135 ILE A CA 1
ATOM 1039 C C . ILE A 1 135 ? -9.777 -8.458 13.504 1.00 97.44 135 ILE A C 1
ATOM 1041 O O . ILE A 1 135 ? -8.560 -8.272 13.446 1.00 97.44 135 ILE A O 1
ATOM 1045 N N . VAL A 1 136 ? -10.503 -8.905 12.481 1.00 97.75 136 VAL A N 1
ATOM 1046 C CA . VAL A 1 136 ? -9.972 -9.206 11.152 1.00 97.75 136 VAL A CA 1
ATOM 1047 C C . VAL A 1 136 ? -10.681 -8.328 10.128 1.00 97.75 136 VAL A C 1
ATOM 1049 O O . VAL A 1 136 ? -11.881 -8.481 9.905 1.00 97.75 136 VAL A O 1
ATOM 1052 N N . PHE A 1 137 ? -9.944 -7.427 9.486 1.00 98.19 137 PHE A N 1
ATOM 1053 C CA . PHE A 1 137 ? -10.450 -6.582 8.410 1.00 98.19 137 PHE A CA 1
ATOM 1054 C C . PHE A 1 137 ? -10.193 -7.234 7.059 1.00 98.19 137 PHE A C 1
ATOM 1056 O O . PHE A 1 137 ? -9.045 -7.516 6.711 1.00 98.19 137 PHE A O 1
ATOM 1063 N N . ALA A 1 138 ? -11.240 -7.413 6.253 1.00 97.75 138 ALA A N 1
ATOM 1064 C CA . ALA A 1 138 ? -11.054 -7.741 4.845 1.00 97.75 138 ALA A CA 1
ATOM 1065 C C . ALA A 1 138 ? -10.418 -6.552 4.100 1.00 97.75 138 ALA A C 1
ATOM 1067 O O . ALA A 1 138 ? -9.464 -6.725 3.340 1.00 97.75 138 ALA A O 1
ATOM 1068 N N . TRP A 1 139 ? -10.916 -5.341 4.363 1.00 98.12 139 TRP A N 1
ATOM 1069 C CA . TRP A 1 139 ? -10.449 -4.099 3.753 1.00 98.12 139 TRP A CA 1
ATOM 1070 C C . TRP A 1 139 ? -10.499 -2.966 4.775 1.00 98.12 139 TRP A C 1
ATOM 1072 O O . TRP A 1 139 ? -11.574 -2.627 5.266 1.00 98.12 139 TRP A O 1
ATOM 1082 N N . LEU A 1 140 ? -9.348 -2.361 5.063 1.00 98.25 140 LEU A N 1
ATOM 1083 C CA . LEU A 1 140 ? -9.257 -1.152 5.876 1.00 98.25 140 LEU A CA 1
ATOM 1084 C C . LEU A 1 140 ? -8.701 -0.017 5.021 1.00 98.25 140 LEU A C 1
ATOM 1086 O O . LEU A 1 140 ? -7.579 -0.101 4.516 1.00 98.25 140 LEU A O 1
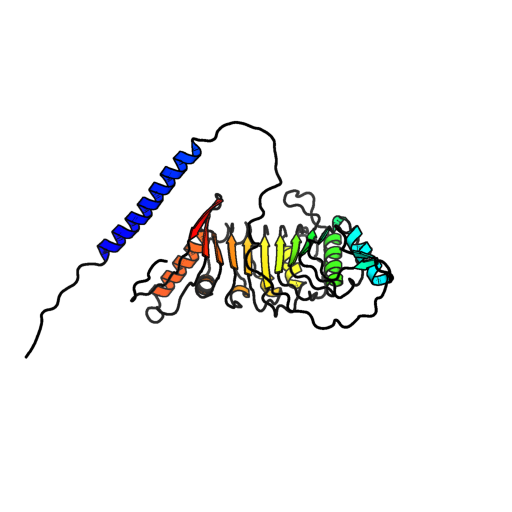ATOM 1090 N N . HIS A 1 141 ? -9.499 1.029 4.851 1.00 98.31 141 HIS A N 1
ATOM 1091 C CA . HIS A 1 141 ? -9.139 2.224 4.104 1.00 98.31 141 HIS A CA 1
ATOM 1092 C C . HIS A 1 141 ? -8.837 3.361 5.076 1.00 98.31 141 HIS A C 1
ATOM 1094 O O . HIS A 1 141 ? -9.662 3.691 5.925 1.00 98.31 141 HIS A O 1
ATOM 1100 N N . ILE A 1 142 ? -7.658 3.964 4.951 1.00 98.06 142 ILE A N 1
ATOM 1101 C CA . ILE A 1 142 ? -7.235 5.117 5.743 1.00 98.06 142 ILE A CA 1
ATOM 1102 C C . ILE A 1 142 ? -7.058 6.301 4.799 1.00 98.06 142 ILE A C 1
ATOM 1104 O O . ILE A 1 142 ? -6.154 6.306 3.960 1.00 98.06 142 ILE A O 1
ATOM 1108 N N . HIS A 1 143 ? -7.919 7.296 4.972 1.00 97.06 143 HIS A N 1
ATOM 1109 C CA . HIS A 1 143 ? -7.982 8.496 4.155 1.00 97.06 143 HIS A CA 1
ATOM 1110 C C . HIS A 1 143 ? -7.352 9.681 4.881 1.00 97.06 143 HIS A C 1
ATOM 1112 O O . HIS A 1 143 ? -7.798 10.071 5.967 1.00 97.06 143 HIS A O 1
ATOM 1118 N N . GLY A 1 144 ? -6.340 10.274 4.254 1.00 95.75 144 GLY A N 1
ATOM 1119 C CA . GLY A 1 144 ? -5.875 11.614 4.578 1.00 95.75 144 GLY A CA 1
ATOM 1120 C C . GLY A 1 144 ? -6.745 12.700 3.931 1.00 95.75 144 GLY A C 1
ATOM 1121 O O . GLY A 1 144 ? -7.615 12.446 3.094 1.00 95.75 144 GLY A O 1
ATOM 1122 N N . ARG A 1 145 ? -6.505 13.952 4.313 1.00 91.31 145 ARG A N 1
ATOM 1123 C CA . ARG A 1 145 ? -7.224 15.142 3.844 1.00 91.31 145 ARG A CA 1
ATOM 1124 C C . ARG A 1 145 ? -6.840 15.538 2.420 1.00 91.31 145 ARG A C 1
ATOM 1126 O O . ARG A 1 145 ? -7.624 16.203 1.731 1.00 91.31 145 ARG A O 1
ATOM 1133 N N . ALA A 1 146 ? -5.631 15.191 1.973 1.00 83.62 146 ALA A N 1
ATOM 1134 C CA . ALA A 1 146 ? -5.118 15.669 0.698 1.00 83.62 146 ALA A CA 1
ATOM 1135 C C . ALA A 1 146 ? -5.864 14.993 -0.454 1.00 83.62 146 ALA A C 1
ATOM 1137 O O . ALA A 1 146 ? -5.582 13.866 -0.850 1.00 83.62 146 ALA A O 1
ATOM 1138 N N . ARG A 1 147 ? -6.834 15.708 -1.027 1.00 76.00 147 ARG A N 1
ATOM 1139 C CA . ARG A 1 147 ? -7.471 15.292 -2.272 1.00 76.00 147 ARG A CA 1
ATOM 1140 C C . ARG A 1 147 ? -6.638 15.763 -3.458 1.00 76.00 147 ARG A C 1
ATOM 1142 O O . ARG A 1 147 ? -6.133 16.879 -3.513 1.00 76.00 147 ARG A O 1
ATOM 1149 N N . ILE A 1 148 ? -6.596 14.880 -4.438 1.00 58.41 148 ILE A N 1
ATOM 1150 C CA . ILE A 1 148 ? -5.724 14.774 -5.618 1.00 58.41 148 ILE A CA 1
ATOM 1151 C C . ILE A 1 148 ? -5.642 16.049 -6.469 1.00 58.41 148 ILE A C 1
ATOM 1153 O O . ILE A 1 148 ? -4.716 16.218 -7.255 1.00 58.41 148 ILE A O 1
ATOM 1157 N N . TYR A 1 149 ? -6.603 16.959 -6.330 1.00 59.84 149 TYR A N 1
ATOM 1158 C CA . TYR A 1 149 ? -6.758 18.105 -7.227 1.00 59.84 149 TYR A CA 1
ATOM 1159 C C . TYR A 1 149 ? -6.850 19.450 -6.510 1.00 59.84 149 TYR A C 1
ATOM 1161 O O . TYR A 1 149 ? -7.041 20.474 -7.161 1.00 59.84 149 TYR A O 1
ATOM 1169 N N . SER A 1 150 ? -6.694 19.476 -5.187 1.00 65.38 150 SER A N 1
ATOM 1170 C CA . SER A 1 150 ? -6.661 20.723 -4.430 1.00 65.38 150 SER A CA 1
ATOM 1171 C C . SER A 1 150 ? -5.295 20.880 -3.780 1.00 65.38 150 SER A C 1
ATOM 1173 O O . SER A 1 150 ? -5.057 20.354 -2.694 1.00 65.38 150 SER A O 1
ATOM 1175 N N . SER A 1 151 ? -4.426 21.683 -4.399 1.00 64.81 151 SER A N 1
ATOM 1176 C CA . SER A 1 151 ? -3.184 22.189 -3.784 1.00 64.81 151 SER A CA 1
ATOM 1177 C C . SER A 1 151 ? -3.414 22.901 -2.441 1.00 64.81 151 SER A C 1
ATOM 1179 O O . SER A 1 151 ? -2.472 23.181 -1.708 1.00 64.81 151 SER A O 1
ATOM 1181 N N . LEU A 1 152 ? -4.676 23.183 -2.113 1.00 74.62 152 LEU A N 1
ATOM 1182 C CA . LEU A 1 152 ? -5.124 23.810 -0.878 1.00 74.62 152 LEU A CA 1
ATOM 1183 C C . LEU A 1 152 ? -5.070 22.882 0.346 1.00 74.62 152 LEU A C 1
ATOM 1185 O O . LEU A 1 152 ? -5.047 23.384 1.465 1.00 74.62 152 LEU A O 1
ATOM 1189 N N . ASN A 1 153 ? -5.009 21.559 0.160 1.00 82.94 153 ASN A N 1
ATOM 1190 C CA . ASN A 1 153 ? -5.138 20.592 1.254 1.00 82.94 153 ASN A CA 1
ATOM 1191 C C . ASN A 1 153 ? -3.842 19.805 1.476 1.00 82.94 153 ASN A C 1
ATOM 1193 O O . ASN A 1 153 ? -3.835 18.581 1.392 1.00 82.94 153 ASN A O 1
ATOM 1197 N N . ALA A 1 154 ? -2.735 20.503 1.736 1.00 90.88 154 ALA A N 1
ATOM 1198 C CA . ALA A 1 154 ? -1.505 19.835 2.156 1.00 90.88 154 ALA A CA 1
ATOM 1199 C C . ALA A 1 154 ? -1.726 19.095 3.487 1.00 90.88 154 ALA A C 1
ATOM 1201 O O . ALA A 1 154 ? -2.363 19.632 4.399 1.00 90.88 154 ALA A O 1
ATOM 1202 N N . THR A 1 155 ? -1.185 17.882 3.597 1.00 93.12 155 THR A N 1
ATOM 1203 C CA . THR A 1 155 ? -1.218 17.101 4.841 1.00 93.12 155 THR A CA 1
ATOM 1204 C C . THR A 1 155 ? -0.407 17.830 5.903 1.00 93.12 155 THR A C 1
ATOM 1206 O O . THR A 1 155 ? 0.737 18.217 5.657 1.00 93.12 155 THR A O 1
ATOM 1209 N N . THR A 1 156 ? -0.990 18.030 7.081 1.00 94.81 156 THR A N 1
ATOM 1210 C CA . THR A 1 156 ? -0.303 18.713 8.183 1.00 94.81 156 THR A CA 1
ATOM 1211 C C . THR A 1 156 ? 0.607 17.747 8.940 1.00 94.81 156 THR A C 1
ATOM 1213 O O . THR A 1 156 ? 0.397 16.534 8.937 1.00 94.81 156 THR A O 1
ATOM 1216 N N . PHE A 1 157 ? 1.603 18.277 9.655 1.00 94.94 157 PHE A N 1
ATOM 1217 C CA . PHE A 1 157 ? 2.422 17.469 10.567 1.00 94.94 157 PHE A CA 1
ATOM 1218 C C . PHE A 1 157 ? 1.574 16.703 11.599 1.00 94.94 157 PHE A C 1
ATOM 1220 O O . PHE A 1 157 ? 1.840 15.535 11.884 1.00 94.94 157 PHE A O 1
ATOM 1227 N N . GLU A 1 158 ? 0.533 17.350 12.130 1.00 96.00 158 GLU A N 1
ATOM 1228 C CA . GLU A 1 158 ? -0.411 16.750 13.077 1.00 96.00 158 GLU A CA 1
ATOM 1229 C C . GLU A 1 158 ? -1.130 15.540 12.472 1.00 96.00 158 GLU A C 1
ATOM 1231 O O . GLU A 1 158 ? -1.199 14.487 13.099 1.00 96.00 158 GLU A O 1
ATOM 1236 N N . GLU A 1 159 ? -1.584 15.640 11.224 1.00 96.50 159 GLU A N 1
ATOM 1237 C CA . GLU A 1 159 ? -2.247 14.541 10.525 1.00 96.50 159 GLU A CA 1
ATOM 1238 C C . GLU A 1 159 ? -1.316 13.337 10.313 1.00 96.50 159 GLU A C 1
ATOM 1240 O O . GLU A 1 159 ? -1.725 12.191 10.504 1.00 96.50 159 GLU A O 1
ATOM 1245 N N . VAL A 1 160 ? -0.034 13.573 10.005 1.00 97.12 160 VAL A N 1
ATOM 1246 C CA . VAL A 1 160 ? 0.969 12.495 9.926 1.00 97.12 160 VAL A CA 1
ATOM 1247 C C . VAL A 1 160 ? 1.203 11.851 11.299 1.00 97.12 160 VAL A C 1
ATOM 1249 O O . VAL A 1 160 ? 1.386 10.634 11.389 1.00 97.12 160 VAL A O 1
ATOM 1252 N N . ALA A 1 161 ? 1.176 12.633 12.382 1.00 96.75 161 ALA A N 1
ATOM 1253 C CA . ALA A 1 161 ? 1.296 12.108 13.742 1.00 96.75 161 ALA A CA 1
ATOM 1254 C C . ALA A 1 161 ? 0.075 11.259 14.145 1.00 96.75 161 ALA A C 1
ATOM 1256 O O . ALA A 1 161 ? 0.248 10.173 14.702 1.00 96.75 161 ALA A O 1
ATOM 1257 N N . ILE A 1 162 ? -1.138 11.710 13.806 1.00 98.00 162 ILE A N 1
ATOM 1258 C CA . ILE A 1 162 ? -2.393 10.958 13.967 1.00 98.00 162 ILE A CA 1
ATOM 1259 C C . ILE A 1 162 ? -2.299 9.639 13.197 1.00 98.00 162 ILE A C 1
ATOM 1261 O O . ILE A 1 162 ? -2.493 8.572 13.776 1.00 98.00 162 ILE A O 1
ATOM 1265 N N . PHE A 1 163 ? -1.912 9.688 11.922 1.00 98.12 163 PHE A N 1
ATOM 1266 C CA . PHE A 1 163 ? -1.734 8.497 11.096 1.00 98.12 163 PHE A CA 1
ATOM 1267 C C . PHE A 1 163 ? -0.751 7.498 11.717 1.00 98.12 163 PHE A C 1
ATOM 1269 O O . PHE A 1 163 ? -1.031 6.303 11.803 1.00 98.12 163 PHE A O 1
ATOM 1276 N N . ALA A 1 164 ? 0.394 7.971 12.205 1.00 97.56 164 ALA A N 1
ATOM 1277 C CA . ALA A 1 164 ? 1.379 7.084 12.800 1.00 97.56 164 ALA A CA 1
ATOM 1278 C C . ALA A 1 164 ? 0.912 6.473 14.131 1.00 97.56 164 ALA A C 1
ATOM 1280 O O . ALA A 1 164 ? 1.175 5.295 14.378 1.00 97.56 164 ALA A O 1
ATOM 1281 N N . LYS A 1 165 ? 0.193 7.235 14.969 1.00 97.62 165 LYS A N 1
ATOM 1282 C CA . LYS A 1 165 ? -0.441 6.699 16.184 1.00 97.62 165 LYS A CA 1
ATOM 1283 C C . LYS A 1 165 ? -1.504 5.655 15.829 1.00 97.62 165 LYS A C 1
ATOM 1285 O O . LYS A 1 165 ? -1.578 4.619 16.482 1.00 97.62 165 LYS A O 1
ATOM 1290 N N . LEU A 1 166 ? -2.269 5.879 14.760 1.00 98.19 166 LEU A N 1
ATOM 1291 C CA . LEU A 1 166 ? -3.249 4.917 14.262 1.00 98.19 166 LEU A CA 1
ATOM 1292 C C . LEU A 1 166 ? -2.581 3.609 13.826 1.00 98.19 166 LEU A C 1
ATOM 1294 O O . LEU A 1 166 ? -3.009 2.539 14.250 1.00 98.19 166 LEU A O 1
ATOM 1298 N N . LEU A 1 167 ? -1.501 3.676 13.044 1.00 97.75 167 LEU A N 1
ATOM 1299 C CA . LEU A 1 167 ? -0.754 2.477 12.654 1.00 97.75 167 LEU A CA 1
ATOM 1300 C C . LEU A 1 167 ? -0.224 1.700 13.869 1.00 97.75 167 LEU A C 1
ATOM 1302 O O . LEU A 1 167 ? -0.224 0.471 13.846 1.00 97.75 167 LEU A O 1
ATOM 1306 N N . GLN A 1 168 ? 0.192 2.389 14.939 1.00 96.81 168 GLN A N 1
ATOM 1307 C CA . GLN A 1 168 ? 0.581 1.729 16.191 1.00 96.81 168 GLN A CA 1
ATOM 1308 C C . GLN A 1 168 ? -0.606 1.021 16.847 1.00 96.81 168 GLN A C 1
ATOM 1310 O O . GLN A 1 168 ? -0.479 -0.141 17.223 1.00 96.81 168 GLN A O 1
ATOM 1315 N N . ALA A 1 169 ? -1.764 1.678 16.939 1.00 97.00 169 ALA A N 1
ATOM 1316 C CA . ALA A 1 169 ? -2.963 1.087 17.530 1.00 97.00 169 ALA A CA 1
ATOM 1317 C C . ALA A 1 169 ? -3.459 -0.148 16.751 1.00 97.00 169 ALA A C 1
ATOM 1319 O O . ALA A 1 169 ? -4.020 -1.069 17.345 1.00 97.00 169 ALA A O 1
ATOM 1320 N N . LEU A 1 170 ? -3.219 -0.180 15.434 1.00 97.19 170 LEU A N 1
ATOM 1321 C CA . LEU A 1 170 ? -3.582 -1.274 14.530 1.00 97.19 170 LEU A CA 1
ATOM 1322 C C . LEU A 1 170 ? -2.614 -2.472 14.562 1.00 97.19 170 LEU A C 1
ATOM 1324 O O . LEU A 1 170 ? -2.876 -3.471 13.896 1.00 97.19 170 LEU A O 1
ATOM 1328 N N . CYS A 1 171 ? -1.516 -2.437 15.325 1.00 95.25 171 CYS A N 1
ATOM 1329 C CA . CYS A 1 171 ? -0.556 -3.553 15.335 1.00 95.25 171 CYS A CA 1
ATOM 1330 C C . CYS A 1 171 ? -1.140 -4.873 15.887 1.00 95.25 171 CYS A C 1
ATOM 1332 O O . CYS A 1 171 ? -0.602 -5.950 15.623 1.00 95.25 171 CYS A O 1
ATOM 1334 N N . THR A 1 172 ? -2.248 -4.800 16.631 1.00 94.00 172 THR A N 1
ATOM 1335 C CA . THR A 1 172 ? -2.918 -5.931 17.296 1.00 94.00 172 THR A CA 1
ATOM 1336 C C . THR A 1 172 ? -4.042 -6.576 16.480 1.00 94.00 172 THR A C 1
ATOM 1338 O O . THR A 1 172 ? -4.651 -7.541 16.953 1.00 94.00 172 THR A O 1
ATOM 1341 N N . VAL A 1 173 ? -4.351 -6.048 15.292 1.00 96.50 173 VAL A N 1
ATOM 1342 C CA . VAL A 1 173 ? -5.432 -6.544 14.427 1.00 96.50 173 VAL A CA 1
ATOM 1343 C C . VAL A 1 173 ? -4.887 -7.122 13.128 1.00 96.50 173 VAL A C 1
ATOM 1345 O O . VAL A 1 173 ? -3.802 -6.758 12.678 1.00 96.50 173 VAL A O 1
ATOM 1348 N N . ASP A 1 174 ? -5.668 -8.003 12.510 1.00 96.56 174 ASP A N 1
ATOM 1349 C CA . ASP A 1 174 ? -5.340 -8.568 11.206 1.00 96.56 174 ASP A CA 1
ATOM 1350 C C . ASP A 1 174 ? -6.012 -7.739 10.111 1.00 96.56 174 ASP A C 1
ATOM 1352 O O . ASP A 1 174 ? -7.216 -7.489 10.159 1.00 96.56 174 ASP A O 1
ATOM 1356 N N . ILE A 1 175 ? -5.249 -7.312 9.105 1.00 96.94 175 ILE A N 1
ATOM 1357 C CA . ILE A 1 175 ? -5.766 -6.490 8.003 1.00 96.94 175 ILE A CA 1
ATOM 1358 C C . ILE A 1 175 ? -5.405 -7.162 6.689 1.00 96.94 175 ILE A C 1
ATOM 1360 O O . ILE A 1 175 ? -4.260 -7.091 6.275 1.00 96.94 175 ILE A O 1
ATOM 1364 N N . MET A 1 176 ? -6.348 -7.790 5.990 1.00 96.56 176 MET A N 1
ATOM 1365 C CA . MET A 1 176 ? -6.040 -8.453 4.718 1.00 96.56 176 MET A CA 1
ATOM 1366 C C . MET A 1 176 ? -5.571 -7.446 3.664 1.00 96.56 176 MET A C 1
ATOM 1368 O O . MET A 1 176 ? -4.515 -7.646 3.061 1.00 96.56 176 MET A O 1
ATOM 1372 N N . VAL A 1 177 ? -6.321 -6.359 3.464 1.00 97.56 177 VAL A N 1
ATOM 1373 C CA . VAL A 1 177 ? -5.948 -5.272 2.553 1.00 97.56 177 VAL A CA 1
ATOM 1374 C C . VAL A 1 177 ? -5.924 -3.948 3.298 1.00 97.56 177 VAL A C 1
ATOM 1376 O O . VAL A 1 177 ? -6.963 -3.464 3.747 1.00 97.56 177 VAL A O 1
ATOM 1379 N N . LEU A 1 178 ? -4.734 -3.357 3.398 1.00 98.00 178 LEU A N 1
ATOM 1380 C CA . LEU A 1 178 ? -4.542 -2.009 3.911 1.00 98.00 178 LEU A CA 1
ATOM 1381 C C . LEU A 1 178 ? -4.425 -1.043 2.734 1.00 98.00 178 LEU A C 1
ATOM 1383 O O . LEU A 1 178 ? -3.484 -1.126 1.942 1.00 98.00 178 LEU A O 1
ATOM 1387 N N . TYR A 1 179 ? -5.382 -0.130 2.631 1.00 98.25 179 TYR A N 1
ATOM 1388 C CA . TYR A 1 179 ? -5.406 0.916 1.621 1.00 98.25 179 TYR A CA 1
ATOM 1389 C C . TYR A 1 179 ? -5.181 2.272 2.288 1.00 98.25 179 TYR A C 1
ATOM 1391 O O . TYR A 1 179 ? -5.907 2.640 3.207 1.00 98.25 179 TYR A O 1
ATOM 1399 N N . ILE A 1 180 ? -4.171 3.008 1.838 1.00 97.88 180 ILE A N 1
ATOM 1400 C CA . ILE A 1 180 ? -3.798 4.322 2.366 1.00 97.88 180 ILE A CA 1
ATOM 1401 C C . ILE A 1 180 ? -3.829 5.312 1.209 1.00 97.88 180 ILE A C 1
ATOM 1403 O O . ILE A 1 180 ? -3.171 5.087 0.186 1.00 97.88 180 ILE A O 1
ATOM 1407 N N . ASP A 1 181 ? -4.554 6.417 1.369 1.00 97.00 181 ASP A N 1
ATOM 1408 C CA . ASP A 1 181 ? -4.556 7.476 0.368 1.00 97.00 181 ASP A CA 1
ATOM 1409 C C . ASP A 1 181 ? -4.593 8.898 0.925 1.00 97.00 181 ASP A C 1
ATOM 1411 O O . ASP A 1 181 ? -4.880 9.137 2.095 1.00 97.00 181 ASP A O 1
ATOM 1415 N N . GLY A 1 182 ? -4.253 9.853 0.059 1.00 95.06 182 GLY A N 1
ATOM 1416 C CA . GLY A 1 182 ? -4.435 11.276 0.333 1.00 95.06 182 GLY A CA 1
ATOM 1417 C C . GLY A 1 182 ? -3.431 11.868 1.322 1.00 95.06 182 GLY A C 1
ATOM 1418 O O . GLY A 1 182 ? -3.800 12.693 2.159 1.00 95.06 182 GLY A O 1
ATOM 1419 N N . PHE A 1 183 ? -2.156 11.478 1.210 1.00 95.75 183 PHE A N 1
ATOM 1420 C CA . PHE A 1 183 ? -1.067 12.002 2.042 1.00 95.75 183 PHE A CA 1
ATOM 1421 C C . PHE A 1 183 ? -0.035 12.763 1.211 1.00 95.75 183 PHE A C 1
ATOM 1423 O O . PHE A 1 183 ? 0.819 12.183 0.541 1.00 95.75 183 PHE A O 1
ATOM 1430 N N . SER A 1 184 ? -0.084 14.087 1.301 1.00 95.12 184 SER A N 1
ATOM 1431 C CA . SER A 1 184 ? 0.819 15.006 0.615 1.00 95.12 184 SER A CA 1
ATOM 1432 C C . SER A 1 184 ? 1.380 16.039 1.596 1.00 95.12 184 SER A C 1
ATOM 1434 O O . SER A 1 184 ? 0.995 17.213 1.532 1.00 95.12 184 SER A O 1
ATOM 1436 N N . PRO A 1 185 ? 2.254 15.628 2.538 1.00 94.31 185 PRO A N 1
ATOM 1437 C CA . PRO A 1 185 ? 2.941 16.560 3.424 1.00 94.31 185 PRO A CA 1
ATOM 1438 C C . PRO A 1 185 ? 3.797 17.526 2.612 1.00 94.31 185 PRO A C 1
ATOM 1440 O O . PRO A 1 185 ? 4.332 17.166 1.556 1.00 94.31 185 PRO A O 1
ATOM 1443 N N . LYS A 1 186 ? 3.940 18.754 3.110 1.00 93.25 186 LYS A N 1
ATOM 1444 C CA . LYS A 1 186 ? 4.803 19.734 2.456 1.00 93.25 186 LYS A CA 1
ATOM 1445 C C . LYS A 1 186 ? 6.265 19.278 2.531 1.00 93.25 186 LYS A C 1
ATOM 1447 O O . LYS A 1 186 ? 6.664 18.734 3.561 1.00 93.25 186 LYS A O 1
ATOM 1452 N N . PRO A 1 187 ? 7.079 19.492 1.483 1.00 90.81 187 PRO A N 1
ATOM 1453 C CA . PRO A 1 187 ? 8.485 19.081 1.480 1.00 90.81 187 PRO A CA 1
ATOM 1454 C C . PRO A 1 187 ? 9.313 19.649 2.643 1.00 90.81 187 PRO A C 1
ATOM 1456 O O . PRO A 1 187 ? 10.265 19.011 3.085 1.00 90.81 187 PRO A O 1
ATOM 1459 N N . GLU A 1 188 ? 8.961 20.841 3.124 1.00 92.94 188 GLU A N 1
ATOM 1460 C CA . GLU A 1 188 ? 9.615 21.526 4.239 1.00 92.94 188 GLU A CA 1
ATOM 1461 C C . GLU A 1 188 ? 9.241 20.986 5.628 1.00 92.94 188 GLU A C 1
ATOM 1463 O O . GLU A 1 188 ? 9.985 21.214 6.586 1.00 92.94 188 GLU A O 1
ATOM 1468 N N . ASP A 1 189 ? 8.124 20.264 5.752 1.00 93.00 189 ASP A N 1
ATOM 1469 C CA . ASP A 1 189 ? 7.639 19.794 7.045 1.00 93.00 189 ASP A CA 1
ATOM 1470 C C . ASP A 1 189 ? 8.395 18.519 7.459 1.00 93.00 189 ASP A C 1
ATOM 1472 O O . ASP A 1 189 ? 8.373 17.508 6.745 1.00 93.00 189 ASP A O 1
ATOM 1476 N N . PRO A 1 190 ? 9.074 18.513 8.622 1.00 93.38 190 PRO A N 1
ATOM 1477 C CA . PRO A 1 190 ? 9.790 17.332 9.071 1.00 93.38 190 PRO A CA 1
ATOM 1478 C C . PRO A 1 190 ? 8.794 16.220 9.395 1.00 93.38 190 PRO A C 1
ATOM 1480 O O . PRO A 1 190 ? 7.902 16.405 10.213 1.00 93.38 190 PRO A O 1
ATOM 1483 N N . LEU A 1 191 ? 8.967 15.035 8.813 1.00 95.50 191 LEU A N 1
ATOM 1484 C CA . LEU A 1 191 ? 8.133 13.884 9.158 1.00 95.50 191 LEU A CA 1
ATOM 1485 C C . LEU A 1 191 ? 8.553 13.305 10.522 1.00 95.50 191 LEU A C 1
ATOM 1487 O O . LEU A 1 191 ? 9.749 13.278 10.845 1.00 95.50 191 LEU A O 1
ATOM 1491 N N . PRO A 1 192 ? 7.599 12.842 11.350 1.00 93.94 192 PRO A N 1
ATOM 1492 C CA . PRO A 1 192 ? 7.897 12.387 12.697 1.00 93.94 192 PRO A CA 1
ATOM 1493 C C . PRO A 1 192 ? 8.794 11.145 12.663 1.00 93.94 192 PRO A C 1
ATOM 1495 O O . PRO A 1 192 ? 8.573 10.197 11.904 1.00 93.94 192 PRO A O 1
ATOM 1498 N N . LYS A 1 193 ? 9.824 11.144 13.514 1.00 94.06 193 LYS A N 1
ATOM 1499 C CA . LYS A 1 193 ? 10.730 10.004 13.687 1.00 94.06 193 LYS A CA 1
ATOM 1500 C C . LYS A 1 193 ? 10.119 9.036 14.685 1.00 94.06 193 LYS A C 1
ATOM 1502 O O . LYS A 1 193 ? 10.098 9.306 15.883 1.00 94.06 193 LYS A O 1
ATOM 1507 N N . ILE A 1 194 ? 9.622 7.917 14.182 1.00 92.00 194 ILE A N 1
ATOM 1508 C CA . ILE A 1 194 ? 8.893 6.928 14.972 1.00 92.00 194 ILE A CA 1
ATOM 1509 C C . ILE A 1 194 ? 9.594 5.580 14.824 1.00 92.00 194 ILE A C 1
ATOM 1511 O O . ILE A 1 194 ? 10.247 5.308 13.815 1.00 92.00 194 ILE A O 1
ATOM 1515 N N . LYS A 1 195 ? 9.516 4.753 15.870 1.00 94.69 195 LYS A N 1
ATOM 1516 C CA . LYS A 1 195 ? 10.035 3.384 15.819 1.00 94.69 195 LYS A CA 1
ATOM 1517 C C . LYS A 1 195 ? 9.290 2.591 14.739 1.00 94.69 195 LYS A C 1
ATOM 1519 O O . LYS A 1 195 ? 8.091 2.812 14.577 1.00 94.69 195 LYS A O 1
ATOM 1524 N N . PRO A 1 196 ? 9.961 1.655 14.048 1.00 96.19 196 PRO A N 1
ATOM 1525 C CA . PRO A 1 196 ? 9.286 0.808 13.081 1.00 96.19 196 PRO A CA 1
ATOM 1526 C C . PRO A 1 196 ? 8.070 0.097 13.690 1.00 96.19 196 PRO A C 1
ATOM 1528 O O . PRO A 1 196 ? 8.147 -0.419 14.806 1.00 96.19 196 PRO A O 1
ATOM 1531 N N . ILE A 1 197 ? 6.963 0.082 12.954 1.00 96.06 197 ILE A N 1
ATOM 1532 C CA . ILE A 1 197 ? 5.678 -0.495 13.351 1.00 96.06 197 ILE A CA 1
ATOM 1533 C C . ILE A 1 197 ? 5.519 -1.827 12.628 1.00 96.06 197 ILE A C 1
ATOM 1535 O O . ILE A 1 197 ? 5.577 -1.866 11.402 1.00 96.06 197 ILE A O 1
ATOM 1539 N N . ALA A 1 198 ? 5.310 -2.907 13.378 1.00 95.25 198 ALA A N 1
ATOM 1540 C CA . ALA A 1 198 ? 4.999 -4.212 12.811 1.00 95.25 198 ALA A CA 1
ATOM 1541 C C . ALA A 1 198 ? 3.487 -4.328 12.555 1.00 95.25 198 ALA A C 1
ATOM 1543 O O . ALA A 1 198 ? 2.702 -4.338 13.500 1.00 95.25 198 ALA A O 1
ATOM 1544 N N . LEU A 1 199 ? 3.085 -4.402 11.288 1.00 94.00 199 LEU A N 1
ATOM 1545 C CA . LEU A 1 199 ? 1.718 -4.695 10.866 1.00 94.00 199 LEU A CA 1
ATOM 1546 C C . LEU A 1 199 ? 1.498 -6.210 10.858 1.00 94.00 199 LEU A C 1
ATOM 1548 O O . LEU A 1 199 ? 2.335 -6.956 10.349 1.00 94.00 199 LEU A O 1
ATOM 1552 N N . SER A 1 200 ? 0.370 -6.659 11.404 1.00 89.25 200 SER A N 1
ATOM 1553 C CA . SER A 1 200 ? 0.036 -8.081 11.511 1.00 89.25 200 SER A CA 1
ATOM 1554 C C . SER A 1 200 ? -0.748 -8.568 10.284 1.00 89.25 200 SER A C 1
ATOM 1556 O O . SER A 1 200 ? -1.666 -7.902 9.803 1.00 89.25 200 SER A O 1
ATOM 1558 N N . ASN A 1 201 ? -0.357 -9.738 9.758 1.00 89.81 201 ASN A N 1
ATOM 1559 C CA . ASN A 1 201 ? -1.065 -10.525 8.734 1.00 89.81 201 ASN A CA 1
ATOM 1560 C C . ASN A 1 201 ? -1.569 -9.758 7.492 1.00 89.81 201 ASN A C 1
ATOM 1562 O O . ASN A 1 201 ? -2.579 -10.130 6.889 1.00 89.81 201 ASN 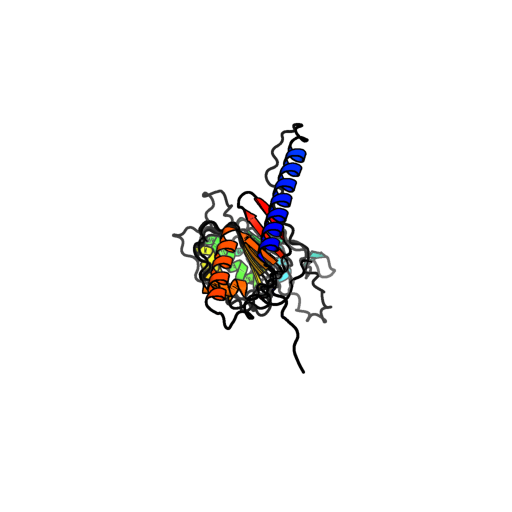A O 1
ATOM 1566 N N . THR A 1 202 ? -0.851 -8.714 7.065 1.00 95.31 202 THR A N 1
ATOM 1567 C CA . THR A 1 202 ? -1.239 -7.923 5.893 1.00 95.31 202 THR A CA 1
ATOM 1568 C C . THR A 1 202 ? -0.881 -8.600 4.577 1.00 95.31 202 THR A C 1
ATOM 1570 O O . THR A 1 202 ? 0.282 -8.899 4.314 1.00 95.31 202 THR A O 1
ATOM 1573 N N . LYS A 1 203 ? -1.893 -8.839 3.731 1.00 95.62 203 LYS A N 1
ATOM 1574 C CA . LYS A 1 203 ? -1.745 -9.521 2.432 1.00 95.62 203 LYS A CA 1
ATOM 1575 C C . LYS A 1 203 ? -1.559 -8.554 1.278 1.00 95.62 203 LYS A C 1
ATOM 1577 O O . LYS A 1 203 ? -0.933 -8.920 0.288 1.00 95.62 203 LYS A O 1
ATOM 1582 N N . ALA A 1 204 ? -2.110 -7.351 1.381 1.00 96.44 204 ALA A N 1
ATOM 1583 C CA . ALA A 1 204 ? -1.948 -6.323 0.371 1.00 96.44 204 ALA A CA 1
ATOM 1584 C C . ALA A 1 204 ? -1.768 -4.945 1.006 1.00 96.44 204 ALA A C 1
ATOM 1586 O O . ALA A 1 204 ? -2.535 -4.558 1.887 1.00 96.44 204 ALA A O 1
ATOM 1587 N N . LEU A 1 205 ? -0.777 -4.206 0.511 1.00 97.44 205 LEU A N 1
ATOM 1588 C CA . LEU A 1 205 ? -0.559 -2.799 0.814 1.00 97.44 205 LEU A CA 1
ATOM 1589 C C . LEU A 1 205 ? -0.827 -1.985 -0.449 1.00 97.44 205 LEU A C 1
ATOM 1591 O O . LEU A 1 205 ? -0.144 -2.148 -1.463 1.00 97.44 205 LEU A O 1
ATOM 1595 N N . ARG A 1 206 ? -1.827 -1.109 -0.381 1.00 98.06 206 ARG A N 1
ATOM 1596 C CA . ARG A 1 206 ? -2.226 -0.234 -1.480 1.00 98.06 206 ARG A CA 1
ATOM 1597 C C . ARG A 1 206 ? -2.019 1.212 -1.082 1.00 98.06 206 ARG A C 1
ATOM 1599 O O . ARG A 1 206 ? -2.551 1.658 -0.072 1.00 98.06 206 ARG A O 1
ATOM 1606 N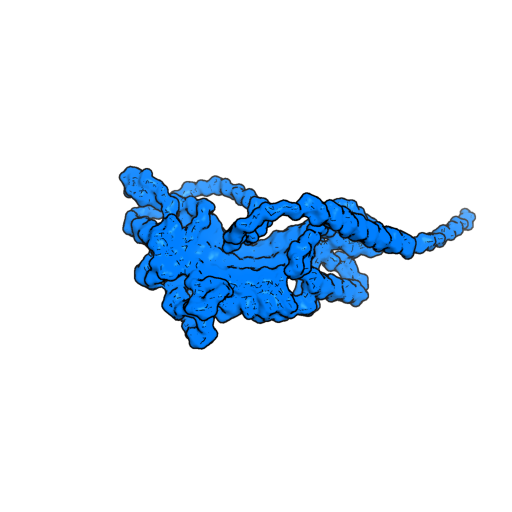 N . LEU A 1 207 ? -1.260 1.933 -1.889 1.00 97.94 207 LEU A N 1
ATOM 1607 C CA . LEU A 1 207 ? -0.905 3.323 -1.663 1.00 97.94 207 LEU A CA 1
ATOM 1608 C C . LEU A 1 207 ? -1.390 4.136 -2.855 1.00 97.94 207 LEU A C 1
ATOM 1610 O O . LEU A 1 207 ? -1.018 3.836 -3.988 1.00 97.94 207 LEU A O 1
ATOM 1614 N N . SER A 1 208 ? -2.208 5.157 -2.626 1.00 97.06 208 SER A N 1
ATOM 1615 C CA . SER A 1 208 ? -2.676 6.021 -3.709 1.00 97.06 208 SER A CA 1
ATOM 1616 C C . SER A 1 208 ? -2.570 7.488 -3.344 1.00 97.06 208 SER A C 1
ATOM 1618 O O . SER A 1 208 ? -2.855 7.867 -2.217 1.00 97.06 208 SER A O 1
ATOM 1620 N N . TYR A 1 209 ? -2.222 8.338 -4.309 1.00 95.06 209 TYR A N 1
ATOM 1621 C CA . TYR A 1 209 ? -2.253 9.793 -4.116 1.00 95.06 209 TYR A CA 1
ATOM 1622 C C . TYR A 1 209 ? -1.389 10.250 -2.939 1.00 95.06 209 TYR A C 1
ATOM 1624 O O . TYR A 1 209 ? -1.837 10.983 -2.056 1.00 95.06 209 TYR A O 1
ATOM 1632 N N . ILE A 1 210 ? -0.146 9.771 -2.931 1.00 96.19 210 ILE A N 1
ATOM 1633 C CA . ILE A 1 210 ? 0.846 10.114 -1.919 1.00 96.19 210 ILE A CA 1
ATOM 1634 C C . ILE A 1 210 ? 2.077 10.759 -2.548 1.00 96.19 210 ILE A C 1
ATOM 1636 O O . ILE A 1 210 ? 2.444 10.431 -3.681 1.00 96.19 210 ILE A O 1
ATOM 1640 N N . THR A 1 211 ? 2.740 11.640 -1.802 1.00 95.75 211 THR A N 1
ATOM 1641 C CA . THR A 1 211 ? 4.030 12.201 -2.223 1.00 95.75 211 THR A CA 1
ATOM 1642 C C . THR A 1 211 ? 5.174 11.213 -2.016 1.00 95.75 211 THR A C 1
ATOM 1644 O O . THR A 1 211 ? 5.118 10.303 -1.187 1.00 95.75 211 THR A O 1
ATOM 1647 N N . SER A 1 212 ? 6.262 11.426 -2.744 1.00 96.31 212 SER A N 1
ATOM 1648 C CA . SER A 1 212 ? 7.504 10.662 -2.675 1.00 96.31 212 SER A CA 1
ATOM 1649 C C . SER A 1 212 ? 8.139 10.684 -1.281 1.00 96.31 212 SER A C 1
ATOM 1651 O O . SER A 1 212 ? 8.601 9.648 -0.793 1.00 96.31 212 SER A O 1
ATOM 1653 N N . SER A 1 213 ? 8.105 11.834 -0.598 1.00 96.25 213 SER A N 1
ATOM 1654 C CA . SER A 1 213 ? 8.593 11.981 0.777 1.00 96.25 213 SER A CA 1
ATOM 1655 C C . SER A 1 213 ? 7.779 11.134 1.756 1.00 96.25 213 SER A C 1
ATOM 1657 O O . SER A 1 213 ? 8.359 10.412 2.571 1.00 96.25 213 SER A O 1
ATOM 1659 N N . PHE A 1 214 ? 6.448 11.150 1.634 1.00 97.38 214 PHE A N 1
ATOM 1660 C CA . PHE A 1 214 ? 5.566 10.322 2.449 1.00 97.38 214 PHE A CA 1
ATOM 1661 C C . PHE A 1 214 ? 5.744 8.832 2.152 1.00 97.38 214 PHE A C 1
ATOM 1663 O O . PHE A 1 214 ? 5.864 8.044 3.086 1.00 97.38 214 PHE A O 1
ATOM 1670 N N . LEU A 1 215 ? 5.838 8.444 0.873 1.00 97.88 215 LEU A N 1
ATOM 1671 C CA . LEU A 1 215 ? 6.107 7.062 0.471 1.00 97.88 215 LEU A CA 1
ATOM 1672 C C . LEU A 1 215 ? 7.394 6.546 1.124 1.00 97.88 215 LEU A C 1
ATOM 1674 O O . LEU A 1 215 ? 7.394 5.478 1.736 1.00 97.88 215 LEU A O 1
ATOM 1678 N N . SER A 1 216 ? 8.486 7.311 1.031 1.00 97.38 216 SER A N 1
ATOM 1679 C CA . SER A 1 216 ? 9.767 6.916 1.620 1.00 97.38 216 SER A CA 1
ATOM 1680 C C . SER A 1 216 ? 9.705 6.817 3.144 1.00 97.38 216 SER A C 1
ATOM 1682 O O . SER A 1 216 ? 10.275 5.888 3.717 1.00 97.38 216 SER A O 1
ATOM 1684 N N . TRP A 1 217 ? 9.030 7.759 3.805 1.00 97.88 217 TRP A N 1
ATOM 1685 C CA . TRP A 1 217 ? 8.837 7.726 5.253 1.00 97.88 217 TRP A CA 1
ATOM 1686 C C . TRP A 1 217 ? 8.010 6.517 5.688 1.00 97.88 217 TRP A C 1
ATOM 1688 O O . TRP A 1 217 ? 8.437 5.781 6.578 1.00 97.88 217 TRP A O 1
ATOM 1698 N N . LEU A 1 218 ? 6.890 6.254 5.011 1.00 97.81 218 LEU A N 1
ATOM 1699 C CA . LEU A 1 218 ? 6.025 5.114 5.290 1.00 97.81 218 LEU A CA 1
ATOM 1700 C C . LEU A 1 218 ? 6.794 3.799 5.142 1.00 97.81 218 LEU A C 1
ATOM 1702 O O . LEU A 1 218 ? 6.727 2.958 6.032 1.00 97.81 218 LEU A O 1
ATOM 1706 N N . CYS A 1 219 ? 7.586 3.647 4.077 1.00 97.44 219 CYS A N 1
ATOM 1707 C CA . CYS A 1 219 ? 8.394 2.444 3.856 1.00 97.44 219 CYS A CA 1
ATOM 1708 C C . CYS A 1 219 ? 9.467 2.221 4.930 1.00 97.44 219 CYS A C 1
ATOM 1710 O O . CYS A 1 219 ? 9.833 1.081 5.204 1.00 97.44 219 CYS A O 1
ATOM 1712 N N . GLY A 1 220 ? 9.991 3.291 5.533 1.00 96.75 220 GLY A N 1
ATOM 1713 C CA . GLY A 1 220 ? 10.893 3.192 6.681 1.00 96.75 220 GLY A CA 1
ATOM 1714 C C . GLY A 1 220 ? 10.166 2.875 7.990 1.00 96.75 220 GLY A C 1
ATOM 1715 O O . GLY A 1 220 ? 10.740 2.227 8.870 1.00 96.75 220 GLY A O 1
ATOM 1716 N N . LEU A 1 221 ? 8.913 3.323 8.106 1.00 96.69 221 LEU A N 1
ATOM 1717 C CA . LEU A 1 221 ? 8.079 3.170 9.290 1.00 96.69 221 LEU A CA 1
ATOM 1718 C C . LEU A 1 221 ? 7.473 1.772 9.401 1.00 96.69 221 LEU A C 1
ATOM 1720 O O . LEU A 1 221 ? 7.539 1.181 10.473 1.00 96.69 221 LEU A O 1
ATOM 1724 N N . VAL A 1 222 ? 6.865 1.237 8.343 1.00 96.19 222 VAL A N 1
ATOM 1725 C CA . VAL A 1 222 ? 6.131 -0.031 8.437 1.00 96.19 222 VAL A CA 1
ATOM 1726 C C . VAL A 1 222 ? 7.025 -1.232 8.160 1.00 96.19 222 VAL A C 1
ATOM 1728 O O . VAL A 1 222 ? 7.858 -1.251 7.256 1.00 96.19 222 VAL A O 1
ATOM 1731 N N . ARG A 1 223 ? 6.824 -2.267 8.963 1.00 94.12 223 ARG A N 1
ATOM 1732 C CA . ARG A 1 223 ? 7.397 -3.602 8.831 1.00 94.12 223 ARG A CA 1
ATOM 1733 C C . ARG A 1 223 ? 6.261 -4.596 8.968 1.00 94.12 223 ARG A C 1
ATOM 1735 O O . ARG A 1 223 ? 5.225 -4.285 9.537 1.00 94.12 223 ARG A O 1
ATOM 1742 N N . GLY A 1 224 ? 6.460 -5.803 8.488 1.00 86.88 224 GLY A N 1
ATOM 1743 C CA . GLY A 1 224 ? 5.513 -6.881 8.697 1.00 86.88 224 GLY A CA 1
ATOM 1744 C C . GLY A 1 224 ? 6.259 -8.202 8.694 1.00 86.88 224 GLY A C 1
ATOM 1745 O O . GLY A 1 224 ? 7.364 -8.282 8.140 1.00 86.88 224 GLY A O 1
ATOM 1746 N N . PRO A 1 225 ? 5.682 -9.251 9.293 1.00 84.94 225 PRO A N 1
ATOM 1747 C CA . PRO A 1 225 ? 6.047 -10.607 8.947 1.00 84.94 225 PRO A CA 1
ATOM 1748 C C . PRO A 1 225 ? 5.539 -10.844 7.520 1.00 84.94 225 PRO A C 1
ATOM 1750 O O . PRO A 1 225 ? 4.493 -11.435 7.302 1.00 84.94 225 PRO A O 1
ATOM 1753 N N . TRP A 1 226 ? 6.259 -10.324 6.523 1.00 84.56 226 TRP A N 1
ATOM 1754 C CA . TRP A 1 226 ? 5.956 -10.521 5.100 1.00 84.56 226 TRP A CA 1
ATOM 1755 C C . TRP A 1 226 ? 6.352 -11.933 4.638 1.00 84.56 226 TRP A C 1
ATOM 1757 O O . TRP A 1 226 ? 6.856 -12.123 3.532 1.00 84.56 226 TRP A O 1
ATOM 1767 N N . ASP A 1 227 ? 6.210 -12.916 5.528 1.00 76.94 227 ASP A N 1
ATOM 1768 C CA . ASP A 1 227 ? 6.462 -14.329 5.261 1.00 76.94 227 ASP A CA 1
ATOM 1769 C C . ASP A 1 227 ? 5.436 -14.888 4.265 1.00 76.94 227 ASP A C 1
ATOM 1771 O O . ASP A 1 227 ? 5.719 -15.805 3.492 1.00 76.94 227 ASP A O 1
ATOM 1775 N N . GLN A 1 228 ? 4.257 -14.275 4.247 1.00 72.88 228 GLN A N 1
ATOM 1776 C CA . GLN A 1 228 ? 3.182 -14.512 3.310 1.00 72.88 228 GLN A CA 1
ATOM 1777 C C . GLN A 1 228 ? 3.292 -13.517 2.154 1.00 72.88 228 GLN A C 1
ATOM 1779 O O . GLN A 1 228 ? 3.472 -12.319 2.358 1.00 72.88 228 GLN A O 1
ATOM 1784 N N . HIS A 1 229 ? 3.181 -14.029 0.929 1.00 87.19 229 HIS A N 1
ATOM 1785 C CA . HIS A 1 229 ? 3.331 -13.247 -0.294 1.00 87.19 229 HIS A CA 1
ATOM 1786 C C . HIS A 1 229 ? 2.450 -11.988 -0.295 1.00 87.19 229 HIS A C 1
ATOM 1788 O O . HIS A 1 229 ? 1.228 -12.088 -0.436 1.00 87.19 229 HIS A O 1
ATOM 1794 N N . ILE A 1 230 ? 3.065 -10.811 -0.188 1.00 93.88 230 ILE A N 1
ATOM 1795 C CA . ILE A 1 230 ? 2.339 -9.539 -0.133 1.00 93.88 230 ILE A CA 1
ATOM 1796 C C . ILE A 1 230 ? 2.109 -8.977 -1.541 1.00 93.88 230 ILE A C 1
ATOM 1798 O O . ILE A 1 230 ? 2.992 -9.028 -2.400 1.00 93.88 230 ILE A O 1
ATOM 1802 N N . ALA A 1 231 ? 0.920 -8.441 -1.789 1.00 95.25 231 ALA A N 1
ATOM 1803 C CA . ALA A 1 231 ? 0.632 -7.622 -2.956 1.00 95.25 231 ALA A CA 1
ATOM 1804 C C . ALA A 1 231 ? 0.955 -6.157 -2.641 1.00 95.25 231 ALA A C 1
ATOM 1806 O O . ALA A 1 231 ? 0.468 -5.610 -1.653 1.00 95.25 231 ALA A O 1
ATOM 1807 N N . LEU A 1 232 ? 1.764 -5.517 -3.479 1.00 96.50 232 LEU A N 1
ATOM 1808 C CA . LEU A 1 232 ? 2.115 -4.110 -3.330 1.00 96.50 232 LEU A CA 1
ATOM 1809 C C . LEU A 1 232 ? 1.593 -3.326 -4.524 1.00 96.50 232 LEU A C 1
ATOM 1811 O O . LEU A 1 232 ? 1.944 -3.615 -5.668 1.00 96.50 232 LEU A O 1
ATOM 1815 N N . GLU A 1 233 ? 0.762 -2.327 -4.257 1.00 97.94 233 GLU A N 1
ATOM 1816 C CA . GLU A 1 233 ? 0.157 -1.508 -5.299 1.00 97.94 233 GLU A CA 1
ATOM 1817 C C . GLU A 1 233 ? 0.363 -0.024 -4.998 1.00 97.94 233 GLU A C 1
ATOM 1819 O O . GLU A 1 233 ? 0.017 0.450 -3.918 1.00 97.94 233 GLU A O 1
ATOM 1824 N N . ILE A 1 234 ? 0.923 0.713 -5.955 1.00 97.94 234 ILE A N 1
ATOM 1825 C CA . ILE A 1 234 ? 1.186 2.147 -5.857 1.00 97.94 234 ILE A CA 1
ATOM 1826 C C . ILE A 1 234 ? 0.526 2.843 -7.036 1.00 97.94 234 ILE A C 1
ATOM 1828 O O . ILE A 1 234 ? 0.803 2.538 -8.199 1.00 97.94 234 ILE A O 1
ATOM 1832 N N . TYR A 1 235 ? -0.316 3.815 -6.714 1.00 97.50 235 TYR A N 1
ATOM 1833 C CA . TYR A 1 235 ? -1.101 4.576 -7.665 1.00 97.50 235 TYR A CA 1
ATOM 1834 C C . TYR A 1 235 ? -0.853 6.072 -7.498 1.00 97.50 235 TYR A C 1
ATOM 1836 O O . TYR A 1 235 ? -0.825 6.580 -6.379 1.00 97.50 235 TYR A O 1
ATOM 1844 N N . ASN A 1 236 ? -0.763 6.808 -8.608 1.00 95.94 236 ASN A N 1
ATOM 1845 C CA . ASN A 1 236 ? -0.775 8.278 -8.587 1.00 95.94 236 ASN A CA 1
ATOM 1846 C C . ASN A 1 236 ? 0.248 8.883 -7.601 1.00 95.94 236 ASN A C 1
ATOM 1848 O O . ASN A 1 236 ? -0.108 9.703 -6.755 1.00 95.94 236 ASN A O 1
ATOM 1852 N N . CYS A 1 237 ? 1.501 8.439 -7.681 1.00 95.81 237 CYS A N 1
ATOM 1853 C CA . CYS A 1 237 ? 2.595 8.912 -6.836 1.00 95.81 237 CYS A CA 1
ATOM 1854 C C . CYS A 1 237 ? 3.601 9.701 -7.682 1.00 95.81 237 CYS A C 1
ATOM 1856 O O . CYS A 1 237 ? 3.896 9.327 -8.817 1.00 95.81 237 CYS A O 1
ATOM 1858 N N . ASP A 1 238 ? 4.141 10.785 -7.133 1.00 95.69 238 ASP A N 1
ATOM 1859 C CA . ASP A 1 238 ? 5.093 11.678 -7.804 1.00 95.69 238 ASP A CA 1
ATOM 1860 C C . ASP A 1 238 ? 6.562 11.235 -7.656 1.00 95.69 238 ASP A C 1
ATOM 1862 O O . ASP A 1 238 ? 7.472 12.002 -7.976 1.00 95.69 238 ASP A O 1
ATOM 1866 N N . THR A 1 239 ? 6.803 10.009 -7.177 1.00 97.19 239 THR A N 1
ATOM 1867 C CA . THR A 1 239 ? 8.154 9.493 -6.950 1.00 97.19 239 THR A CA 1
ATOM 1868 C C . THR A 1 239 ? 8.941 9.292 -8.243 1.00 97.19 239 THR A C 1
ATOM 1870 O O . THR A 1 239 ? 8.414 8.802 -9.240 1.00 97.19 239 THR A O 1
ATOM 1873 N N . GLN A 1 240 ? 10.231 9.630 -8.192 1.00 97.00 240 GLN A N 1
ATOM 1874 C CA . GLN A 1 240 ? 11.192 9.396 -9.277 1.00 97.00 240 GLN A CA 1
ATOM 1875 C C . GLN A 1 240 ? 11.810 7.995 -9.244 1.00 97.00 240 GLN A C 1
ATOM 1877 O O . GLN A 1 240 ? 12.290 7.492 -10.260 1.00 97.00 240 GLN A O 1
ATOM 1882 N N . SER A 1 241 ? 11.770 7.352 -8.077 1.00 96.25 241 SER A N 1
ATOM 1883 C CA . SER A 1 241 ? 12.373 6.049 -7.799 1.00 96.25 241 SER A CA 1
ATOM 1884 C C . SER A 1 241 ? 11.469 5.238 -6.871 1.00 96.25 241 SER A C 1
ATOM 1886 O O . SER A 1 241 ? 10.753 5.786 -6.030 1.00 96.25 241 SER A O 1
ATOM 1888 N N . VAL A 1 242 ? 11.516 3.915 -7.001 1.00 96.56 242 VAL A N 1
ATOM 1889 C CA . VAL A 1 242 ? 10.803 2.967 -6.125 1.00 96.56 242 VAL A CA 1
ATOM 1890 C C . VAL A 1 242 ? 11.752 2.210 -5.192 1.00 96.56 242 VAL A C 1
ATOM 1892 O O . VAL A 1 242 ? 11.362 1.246 -4.539 1.00 96.56 242 VAL A O 1
ATOM 1895 N N . LYS A 1 243 ? 13.003 2.658 -5.066 1.00 96.12 243 LYS A N 1
ATOM 1896 C CA . LYS A 1 243 ? 14.006 2.047 -4.184 1.00 96.12 243 LYS A CA 1
ATOM 1897 C C . LYS A 1 243 ? 13.615 2.048 -2.713 1.00 96.12 243 LYS A C 1
ATOM 1899 O O . LYS A 1 243 ? 14.011 1.158 -1.965 1.00 96.12 243 LYS A O 1
ATOM 1904 N N . CYS A 1 244 ? 12.834 3.035 -2.274 1.00 97.00 244 CYS A N 1
ATOM 1905 C CA . CYS A 1 244 ? 12.383 3.108 -0.885 1.00 97.00 244 CYS A CA 1
ATOM 1906 C C . CYS A 1 244 ? 11.568 1.874 -0.463 1.00 97.00 244 CYS A C 1
ATOM 1908 O O . CYS A 1 244 ? 11.608 1.518 0.714 1.00 97.00 244 CYS A O 1
ATOM 1910 N N . LEU A 1 245 ? 10.924 1.175 -1.407 1.00 96.50 245 LEU A N 1
ATOM 1911 C CA . LEU A 1 245 ? 10.154 -0.045 -1.150 1.00 96.50 245 LEU A CA 1
ATOM 1912 C C . LEU A 1 245 ? 11.021 -1.188 -0.608 1.00 96.50 245 LEU A C 1
ATOM 1914 O O . LEU A 1 245 ? 10.522 -2.027 0.138 1.00 96.50 245 LEU A O 1
ATOM 1918 N N . ASP A 1 246 ? 12.329 -1.190 -0.885 1.00 95.19 246 ASP A N 1
ATOM 1919 C CA . ASP A 1 246 ? 13.269 -2.155 -0.299 1.00 95.19 246 ASP A CA 1
ATOM 1920 C C . ASP A 1 246 ? 13.298 -2.055 1.238 1.00 95.19 246 ASP A C 1
ATOM 1922 O O . ASP A 1 246 ? 13.563 -3.033 1.941 1.00 95.19 246 ASP A O 1
ATOM 1926 N N . SER A 1 247 ? 12.968 -0.875 1.780 1.00 95.69 247 SER A N 1
ATOM 1927 C CA . SER A 1 247 ? 12.883 -0.643 3.223 1.00 95.69 247 SER A CA 1
ATOM 1928 C C . SER A 1 247 ? 11.694 -1.346 3.863 1.00 95.69 247 SER A C 1
ATOM 1930 O O . SER A 1 247 ? 11.723 -1.523 5.071 1.00 95.69 247 SER A O 1
ATOM 1932 N N . LEU A 1 248 ? 10.701 -1.822 3.105 1.00 94.69 248 LEU A N 1
ATOM 1933 C CA . LEU A 1 248 ? 9.598 -2.609 3.665 1.00 94.69 248 LEU A CA 1
ATOM 1934 C C . LEU A 1 248 ? 10.092 -3.966 4.191 1.00 94.69 248 LEU A C 1
ATOM 1936 O O . LEU A 1 248 ? 9.501 -4.527 5.113 1.00 94.69 248 LEU A O 1
ATOM 1940 N N . GLY A 1 249 ? 11.212 -4.477 3.662 1.00 93.62 249 GLY A N 1
ATOM 1941 C CA . GLY A 1 249 ? 11.758 -5.787 4.029 1.00 93.62 249 GLY A CA 1
ATOM 1942 C C . GLY A 1 249 ? 10.907 -6.958 3.534 1.00 93.62 249 GLY A C 1
ATOM 1943 O O . GLY A 1 249 ? 10.914 -8.021 4.153 1.00 93.62 249 GLY A O 1
ATOM 1944 N N . ILE A 1 250 ? 10.147 -6.753 2.456 1.00 93.25 250 ILE A N 1
ATOM 1945 C CA . ILE A 1 250 ? 9.316 -7.782 1.829 1.00 93.25 250 ILE A CA 1
ATOM 1946 C C . ILE A 1 250 ? 10.229 -8.864 1.251 1.00 93.25 250 ILE A C 1
ATOM 1948 O O . ILE A 1 250 ? 11.082 -8.566 0.428 1.00 93.25 250 ILE A O 1
ATOM 1952 N N . GLN A 1 251 ? 10.043 -10.114 1.678 1.00 91.06 251 GLN A N 1
ATOM 1953 C CA . GLN A 1 251 ? 10.860 -11.246 1.218 1.00 91.06 251 GLN A CA 1
ATOM 1954 C C . GLN A 1 251 ? 10.250 -11.972 0.017 1.00 91.06 251 GLN A C 1
ATOM 1956 O O . GLN A 1 251 ? 10.961 -12.650 -0.721 1.00 91.06 251 GLN A O 1
ATOM 1961 N N . ALA A 1 252 ? 8.931 -11.872 -0.153 1.00 90.25 252 ALA A N 1
ATOM 1962 C CA . ALA A 1 252 ? 8.204 -12.483 -1.252 1.00 90.25 252 ALA A CA 1
ATOM 1963 C C . ALA A 1 252 ? 7.003 -11.612 -1.626 1.00 90.25 252 ALA A C 1
ATOM 1965 O O . ALA A 1 252 ? 6.112 -11.363 -0.814 1.00 90.25 252 ALA A O 1
ATOM 1966 N N . LEU A 1 253 ? 6.968 -11.172 -2.877 1.00 92.44 253 LEU A N 1
ATOM 1967 C CA . LEU A 1 253 ? 5.839 -10.445 -3.451 1.00 92.44 253 LEU A CA 1
ATOM 1968 C C . LEU A 1 253 ? 4.915 -11.425 -4.200 1.00 92.44 253 LEU A C 1
ATOM 1970 O O . LEU A 1 253 ? 5.395 -12.312 -4.907 1.00 92.44 253 LEU A O 1
ATOM 1974 N N . SER A 1 254 ? 3.595 -11.266 -4.066 1.00 93.25 254 SER A N 1
ATOM 1975 C CA . SER A 1 254 ? 2.592 -11.941 -4.917 1.00 93.25 254 SER A CA 1
ATOM 1976 C C . SER A 1 254 ? 2.190 -11.094 -6.121 1.00 93.25 254 SER A C 1
ATOM 1978 O O . SER A 1 254 ? 1.837 -11.636 -7.167 1.00 93.25 254 SER A O 1
ATOM 1980 N N . SER A 1 255 ? 2.229 -9.771 -5.975 1.00 94.56 255 SER A N 1
ATOM 1981 C CA . SER A 1 255 ? 1.822 -8.812 -6.998 1.00 94.56 255 SER A CA 1
ATOM 1982 C C . SER A 1 255 ? 2.606 -7.516 -6.834 1.00 94.56 255 SER A C 1
ATOM 1984 O O . SER A 1 255 ? 2.824 -7.071 -5.704 1.00 94.56 255 SER A O 1
ATOM 1986 N N . LEU A 1 256 ? 3.008 -6.912 -7.951 1.00 96.00 256 LEU A N 1
ATOM 1987 C CA . LEU A 1 256 ? 3.533 -5.551 -7.988 1.00 96.00 256 LEU A CA 1
ATOM 1988 C C . LEU A 1 256 ? 2.755 -4.731 -9.013 1.00 96.00 256 LEU A C 1
ATOM 1990 O O . LEU A 1 256 ? 2.806 -5.012 -10.212 1.00 96.00 256 LEU A O 1
ATOM 1994 N N . VAL A 1 257 ? 2.086 -3.684 -8.541 1.00 97.25 257 VAL A N 1
ATOM 1995 C CA . VAL A 1 257 ? 1.358 -2.735 -9.382 1.00 97.25 257 VAL A CA 1
ATOM 1996 C C . VAL A 1 257 ? 1.937 -1.342 -9.192 1.00 97.25 257 VAL A C 1
ATOM 1998 O O . VAL A 1 257 ? 1.876 -0.785 -8.104 1.00 97.25 257 VAL A O 1
ATOM 2001 N N . LEU A 1 258 ? 2.471 -0.768 -10.264 1.00 97.69 258 LEU A N 1
ATOM 2002 C CA . LEU A 1 258 ? 2.888 0.624 -10.362 1.00 97.69 258 LEU A CA 1
ATOM 2003 C C . LEU A 1 258 ? 2.059 1.267 -11.474 1.00 97.69 258 LEU A C 1
ATOM 2005 O O . LEU A 1 258 ? 2.214 0.926 -12.651 1.00 97.69 258 LEU A O 1
ATOM 2009 N N . GLU A 1 259 ? 1.147 2.165 -11.108 1.00 97.50 259 GLU A N 1
ATOM 2010 C CA . GLU A 1 259 ? 0.232 2.785 -12.063 1.00 97.50 259 GLU A CA 1
ATOM 2011 C C . GLU A 1 259 ? 0.093 4.301 -11.884 1.00 97.50 259 GLU A C 1
ATOM 2013 O O . GLU A 1 259 ? -0.229 4.790 -10.804 1.00 97.50 259 GLU A O 1
ATOM 2018 N N . LYS A 1 260 ? 0.235 5.054 -12.985 1.00 96.56 260 LYS A N 1
ATOM 2019 C CA . LYS A 1 260 ? 0.142 6.527 -13.002 1.00 96.56 260 LYS A CA 1
ATOM 2020 C C . LYS A 1 260 ? 1.213 7.179 -12.116 1.00 96.56 260 LYS A C 1
ATOM 2022 O O . LYS A 1 260 ? 0.891 7.996 -11.261 1.00 96.56 260 LYS A O 1
ATOM 2027 N N . LEU A 1 261 ? 2.483 6.828 -12.314 1.00 97.19 261 LEU A N 1
ATOM 2028 C CA . LEU A 1 261 ? 3.614 7.485 -11.647 1.00 97.19 261 LEU A CA 1
ATOM 2029 C C . LEU A 1 261 ? 4.322 8.384 -12.678 1.00 97.19 261 LEU A C 1
ATOM 2031 O O . LEU A 1 261 ? 5.251 7.925 -13.346 1.00 97.19 261 LEU A O 1
ATOM 2035 N N . PRO A 1 262 ? 3.860 9.634 -12.887 1.00 95.88 262 PRO A N 1
ATOM 2036 C CA . PRO A 1 262 ? 4.292 10.465 -14.015 1.00 95.88 262 PRO A CA 1
ATOM 2037 C C . PRO A 1 262 ? 5.780 10.826 -13.979 1.00 95.88 262 PRO A C 1
ATOM 2039 O O . PRO A 1 262 ? 6.381 11.009 -15.033 1.00 95.88 262 PRO A O 1
ATOM 2042 N N . ASN A 1 263 ? 6.363 10.893 -12.782 1.00 96.50 263 ASN A N 1
ATOM 2043 C CA . ASN A 1 263 ? 7.752 11.292 -12.575 1.00 96.50 263 ASN A CA 1
ATOM 2044 C C . ASN A 1 263 ? 8.699 10.098 -12.422 1.00 96.50 263 ASN A C 1
ATOM 2046 O O . ASN A 1 263 ? 9.875 10.313 -12.164 1.00 96.50 263 ASN A O 1
ATOM 2050 N N . LEU A 1 264 ? 8.213 8.856 -12.531 1.00 97.25 264 LEU A N 1
ATOM 2051 C CA . LEU A 1 264 ? 9.045 7.682 -12.295 1.00 97.25 264 LEU A CA 1
ATOM 2052 C C . LEU A 1 264 ? 10.080 7.529 -13.415 1.00 97.25 264 LEU A C 1
ATOM 2054 O O . LEU A 1 264 ? 9.731 7.219 -14.553 1.00 97.25 264 LEU A O 1
ATOM 2058 N N . GLU A 1 265 ? 11.351 7.715 -13.071 1.00 95.62 265 GLU A N 1
ATOM 2059 C CA . GLU A 1 265 ? 12.491 7.627 -13.992 1.00 95.62 265 GLU A CA 1
ATOM 2060 C C . GLU A 1 265 ? 13.239 6.298 -13.843 1.00 95.62 265 GLU A C 1
ATOM 2062 O O . GLU A 1 265 ? 13.847 5.798 -14.796 1.00 95.62 265 GLU A O 1
ATOM 2067 N N . HIS A 1 266 ? 13.192 5.700 -12.648 1.00 92.69 266 HIS A N 1
ATOM 2068 C CA . HIS A 1 266 ? 13.951 4.500 -12.318 1.00 92.69 266 HIS A CA 1
ATOM 2069 C C . HIS A 1 266 ? 13.084 3.433 -11.642 1.00 92.69 266 HIS A C 1
ATOM 2071 O O . HIS A 1 266 ? 12.409 3.678 -10.644 1.00 92.69 266 HIS A O 1
ATOM 2077 N N . LEU A 1 267 ? 13.155 2.208 -12.172 1.00 92.75 267 LEU A N 1
ATOM 2078 C CA . LEU A 1 267 ? 12.603 0.995 -11.557 1.00 92.75 267 LEU A CA 1
ATOM 2079 C C . LEU A 1 267 ? 13.690 0.276 -10.740 1.00 92.75 267 LEU A C 1
ATOM 2081 O O . LEU A 1 267 ? 14.071 -0.858 -11.012 1.00 92.75 267 LEU A O 1
ATOM 2085 N N . ASP A 1 268 ? 14.250 0.958 -9.753 1.00 89.19 268 ASP A N 1
ATOM 2086 C CA . ASP A 1 268 ? 15.396 0.516 -8.955 1.00 89.19 268 ASP A CA 1
ATOM 2087 C C . ASP A 1 268 ? 14.981 -0.188 -7.655 1.00 89.19 268 ASP A C 1
ATOM 2089 O O . ASP A 1 268 ? 15.399 0.181 -6.560 1.00 89.19 268 ASP A O 1
ATOM 2093 N N . CYS A 1 269 ? 14.160 -1.230 -7.784 1.00 88.06 269 CYS A N 1
ATOM 2094 C CA . CYS A 1 269 ? 13.625 -1.978 -6.651 1.00 88.06 269 CYS A CA 1
ATOM 2095 C C . CYS A 1 269 ? 14.181 -3.407 -6.603 1.00 88.06 269 CYS A C 1
ATOM 2097 O O . CYS A 1 269 ? 14.052 -4.179 -7.558 1.00 88.06 269 CYS A O 1
ATOM 2099 N N . HIS A 1 270 ? 14.777 -3.792 -5.472 1.00 91.12 270 HIS A N 1
ATOM 2100 C CA . HIS A 1 270 ? 15.248 -5.158 -5.252 1.00 91.12 270 HIS A CA 1
ATOM 2101 C C . HIS A 1 270 ? 14.114 -6.160 -5.072 1.00 91.12 270 HIS A C 1
ATOM 2103 O O . HIS A 1 270 ? 14.350 -7.355 -5.241 1.00 91.12 270 HIS A O 1
ATOM 2109 N N . LEU A 1 271 ? 12.890 -5.704 -4.802 1.00 88.50 271 LEU A N 1
ATOM 2110 C CA . LEU A 1 271 ? 11.745 -6.595 -4.639 1.00 88.50 271 LEU A CA 1
ATOM 2111 C C . LEU A 1 271 ? 11.458 -7.426 -5.897 1.00 88.50 271 LEU A C 1
ATOM 2113 O O . LEU A 1 271 ? 10.995 -8.557 -5.788 1.00 88.50 271 LEU A O 1
ATOM 2117 N N . LEU A 1 272 ? 11.824 -6.930 -7.085 1.00 87.81 272 LEU A N 1
ATOM 2118 C CA . LEU A 1 272 ? 11.732 -7.693 -8.334 1.00 87.81 272 LEU A CA 1
ATOM 2119 C C . LEU A 1 272 ? 12.748 -8.849 -8.423 1.00 87.81 272 LEU A C 1
ATOM 2121 O O . LEU A 1 272 ? 12.600 -9.710 -9.289 1.00 87.81 272 LEU A O 1
ATOM 2125 N N . LYS A 1 273 ? 13.765 -8.895 -7.539 1.00 84.94 273 LYS A N 1
ATOM 2126 C CA . LYS A 1 273 ? 14.739 -10.009 -7.372 1.00 84.94 273 LYS A CA 1
ATOM 2127 C C . LYS A 1 273 ? 14.249 -11.099 -6.448 1.00 84.94 273 LYS A C 1
ATOM 2129 O O . LYS A 1 273 ? 14.749 -12.215 -6.522 1.00 84.94 273 LYS A O 1
ATOM 2134 N N . GLN A 1 274 ? 13.304 -10.784 -5.578 1.00 78.62 274 GLN A N 1
ATOM 2135 C CA . GLN A 1 274 ? 12.852 -11.677 -4.517 1.00 78.62 274 GLN A CA 1
ATOM 2136 C C . GLN A 1 274 ? 11.528 -12.339 -4.895 1.00 78.62 274 GLN A C 1
ATOM 2138 O O . GLN A 1 274 ? 10.598 -12.481 -4.103 1.00 78.62 274 GLN A O 1
ATOM 2143 N N . THR A 1 275 ? 11.432 -12.714 -6.161 1.00 68.44 275 THR A N 1
ATOM 2144 C CA . THR A 1 275 ? 10.189 -13.113 -6.794 1.00 68.44 275 THR A CA 1
ATOM 2145 C C . THR A 1 275 ? 10.164 -14.624 -6.891 1.00 68.44 275 THR A C 1
ATOM 2147 O O . THR A 1 275 ? 10.996 -15.258 -7.534 1.00 68.44 275 THR A O 1
ATOM 2150 N N . ARG A 1 276 ? 9.207 -15.223 -6.187 1.00 75.25 276 ARG A N 1
ATOM 2151 C CA . ARG A 1 276 ? 8.701 -16.555 -6.537 1.00 75.25 276 ARG A CA 1
ATOM 2152 C C . ARG A 1 276 ? 7.773 -16.401 -7.754 1.00 75.25 276 ARG A C 1
ATOM 2154 O O . ARG A 1 276 ? 7.569 -15.257 -8.157 1.00 75.25 276 ARG A O 1
ATOM 2161 N N . PRO A 1 277 ? 7.208 -17.475 -8.340 1.00 73.69 277 PRO A N 1
ATOM 2162 C CA . PRO A 1 277 ? 6.200 -17.321 -9.387 1.00 73.69 277 PRO A CA 1
ATOM 2163 C C . PRO A 1 277 ? 5.152 -16.311 -8.918 1.00 73.69 277 PRO A C 1
ATOM 2165 O O . PRO A 1 277 ? 4.513 -16.502 -7.880 1.00 73.69 277 PRO A O 1
ATOM 2168 N N . MET A 1 278 ? 5.110 -15.172 -9.601 1.00 68.50 278 MET A N 1
ATOM 2169 C CA . MET A 1 278 ? 4.322 -14.017 -9.210 1.00 68.50 278 MET A CA 1
ATOM 2170 C C . MET A 1 278 ? 3.006 -14.043 -9.954 1.00 68.50 278 MET A C 1
ATOM 2172 O O . MET A 1 278 ? 2.935 -14.407 -11.129 1.00 68.50 278 MET A O 1
ATOM 2176 N N . ASN A 1 279 ? 1.954 -13.588 -9.284 1.00 82.44 279 ASN A N 1
ATOM 2177 C CA . ASN A 1 279 ? 0.643 -13.602 -9.901 1.00 82.44 279 ASN A CA 1
ATOM 2178 C C . ASN A 1 279 ? 0.492 -12.418 -10.860 1.00 82.44 279 ASN A C 1
ATOM 2180 O O . ASN A 1 279 ? -0.027 -12.586 -11.956 1.00 82.44 279 ASN A O 1
ATOM 2184 N N . VAL A 1 280 ? 0.966 -11.221 -10.496 1.00 93.25 280 VAL A N 1
ATOM 2185 C CA . VAL A 1 280 ? 0.705 -10.023 -11.309 1.00 93.25 280 VAL A CA 1
ATOM 2186 C C . VAL A 1 280 ? 1.886 -9.052 -11.323 1.00 93.25 280 VAL A C 1
ATOM 2188 O O . VAL A 1 280 ? 2.371 -8.636 -10.272 1.00 93.25 280 VAL A O 1
ATOM 2191 N N . LEU A 1 281 ? 2.293 -8.626 -12.520 1.00 94.88 281 LEU A N 1
ATOM 2192 C CA . LEU A 1 281 ? 3.084 -7.415 -12.742 1.00 94.88 281 LEU A CA 1
ATOM 2193 C C . LEU A 1 281 ? 2.240 -6.392 -13.489 1.00 94.88 281 LEU A C 1
ATOM 2195 O O . LEU A 1 281 ? 1.774 -6.668 -14.594 1.00 94.88 281 LEU A O 1
ATOM 2199 N N . LYS A 1 282 ? 2.098 -5.185 -12.948 1.00 95.94 282 LYS A N 1
ATOM 2200 C CA . LYS A 1 282 ? 1.478 -4.070 -13.662 1.00 95.94 282 LYS A CA 1
ATOM 2201 C C . LYS A 1 282 ? 2.371 -2.838 -13.639 1.00 95.94 282 LYS A C 1
ATOM 2203 O O . LYS A 1 282 ? 2.634 -2.297 -12.577 1.00 95.94 282 LYS A O 1
ATOM 2208 N N . LEU A 1 283 ? 2.808 -2.395 -14.814 1.00 96.19 283 LEU A N 1
ATOM 2209 C CA . LEU A 1 283 ? 3.658 -1.225 -15.045 1.00 96.19 283 LEU A CA 1
ATOM 2210 C C . LEU A 1 283 ? 2.961 -0.290 -16.043 1.00 96.19 283 LEU A C 1
ATOM 2212 O O . LEU A 1 283 ? 3.209 -0.363 -17.247 1.00 96.19 283 LEU A O 1
ATOM 2216 N N . TRP A 1 284 ? 2.026 0.529 -15.562 1.00 95.81 284 TRP A N 1
ATOM 2217 C CA . TRP A 1 284 ? 1.056 1.215 -16.423 1.00 95.81 284 TRP A CA 1
ATOM 2218 C C . TRP A 1 284 ? 1.057 2.734 -16.269 1.00 95.81 284 TRP A C 1
ATOM 2220 O O . TRP A 1 284 ? 1.019 3.256 -15.158 1.00 95.81 284 TRP A O 1
ATOM 2230 N N . ASN A 1 285 ? 0.996 3.456 -17.384 1.00 95.31 285 ASN A N 1
ATOM 2231 C CA . ASN A 1 285 ? 1.075 4.912 -17.429 1.00 95.31 285 ASN A CA 1
ATOM 2232 C C . ASN A 1 285 ? 2.295 5.459 -16.660 1.00 95.31 285 ASN A C 1
ATOM 2234 O O . ASN A 1 285 ? 2.158 6.230 -15.704 1.00 95.31 285 ASN A O 1
ATOM 2238 N N . LEU A 1 286 ? 3.483 5.015 -17.072 1.00 96.06 286 LEU A N 1
ATOM 2239 C CA . LEU A 1 286 ? 4.791 5.361 -16.513 1.00 96.06 286 LEU A CA 1
ATOM 2240 C C . LEU A 1 286 ? 5.634 6.100 -17.574 1.00 96.06 286 LEU A C 1
ATOM 2242 O O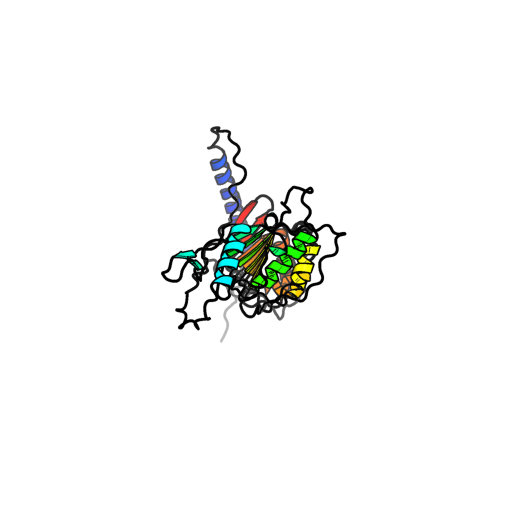 . LEU A 1 286 ? 6.614 5.552 -18.085 1.00 96.06 286 LEU A O 1
ATOM 2246 N N . PRO A 1 287 ? 5.260 7.337 -17.954 1.00 93.31 287 PRO A N 1
ATOM 2247 C CA . PRO A 1 287 ? 5.844 8.028 -19.107 1.00 93.31 287 PRO A CA 1
ATOM 2248 C C . PRO A 1 287 ? 7.347 8.331 -18.969 1.00 93.31 287 PRO A C 1
ATOM 2250 O O . PRO A 1 287 ? 8.027 8.480 -19.984 1.00 93.31 287 PRO A O 1
ATOM 2253 N N . GLY A 1 288 ? 7.872 8.411 -17.741 1.00 90.69 288 GLY A N 1
ATOM 2254 C CA . GLY A 1 288 ? 9.299 8.620 -17.478 1.00 90.69 288 GLY A CA 1
ATOM 2255 C C . GLY A 1 288 ? 10.176 7.389 -17.746 1.00 90.69 288 GLY A C 1
ATOM 2256 O O . GLY A 1 288 ? 11.370 7.531 -18.017 1.00 90.69 288 GLY A O 1
ATOM 2257 N N . ILE A 1 289 ? 9.603 6.179 -17.765 1.00 93.06 289 ILE A N 1
ATOM 2258 C CA . ILE A 1 289 ? 10.354 4.940 -18.004 1.00 93.06 289 ILE A CA 1
ATOM 2259 C C . ILE A 1 289 ? 10.523 4.713 -19.509 1.00 93.06 289 ILE A C 1
ATOM 2261 O O . ILE A 1 289 ? 9.751 4.006 -20.156 1.00 93.06 289 ILE A O 1
ATOM 2265 N N . GLN A 1 290 ? 11.574 5.305 -20.074 1.00 88.50 290 GLN A N 1
ATOM 2266 C CA . GLN A 1 290 ? 11.936 5.102 -21.483 1.00 88.50 290 GLN A CA 1
ATOM 2267 C C . GLN A 1 290 ? 12.904 3.931 -21.682 1.00 88.50 290 GLN A C 1
ATOM 2269 O O . GLN A 1 290 ? 12.845 3.234 -22.694 1.00 88.50 290 GLN A O 1
ATOM 2274 N N . ASN A 1 291 ? 13.787 3.699 -20.708 1.00 88.69 291 ASN A N 1
ATOM 2275 C CA . ASN A 1 291 ? 14.823 2.675 -20.778 1.00 88.69 291 ASN A CA 1
ATOM 2276 C C . ASN A 1 291 ? 14.774 1.794 -19.533 1.00 88.69 291 ASN A C 1
ATOM 2278 O O . ASN A 1 291 ? 14.990 2.265 -18.418 1.00 88.69 291 ASN A O 1
ATOM 2282 N N . VAL A 1 292 ? 14.524 0.502 -19.733 1.00 92.38 292 VAL A N 1
ATOM 2283 C CA . VAL A 1 292 ? 14.671 -0.506 -18.683 1.00 92.38 292 VAL A CA 1
ATOM 2284 C C . VAL A 1 292 ? 16.122 -0.978 -18.689 1.00 92.38 292 VAL A C 1
ATOM 2286 O O . VAL A 1 292 ? 16.660 -1.320 -19.744 1.00 92.38 292 VAL A O 1
ATOM 2289 N N . SER A 1 293 ? 16.774 -0.975 -17.525 1.00 93.62 293 SER A N 1
ATOM 2290 C CA . SER A 1 293 ? 18.153 -1.458 -17.411 1.00 93.62 293 SER A CA 1
ATOM 2291 C C . SER A 1 293 ? 18.256 -2.924 -17.840 1.00 93.62 293 SER A C 1
ATOM 2293 O O . SER A 1 293 ? 17.301 -3.690 -17.708 1.00 93.62 293 SER A O 1
ATOM 2295 N N . GLU A 1 294 ? 19.425 -3.333 -18.344 1.00 93.69 294 GLU A N 1
ATOM 2296 C CA . GLU A 1 294 ? 19.611 -4.702 -18.837 1.00 93.69 294 GLU A CA 1
ATOM 2297 C C . GLU A 1 294 ? 19.303 -5.749 -17.768 1.00 93.69 294 GLU A C 1
ATOM 2299 O O . GLU A 1 294 ? 18.538 -6.678 -18.013 1.00 93.69 294 GLU A O 1
ATOM 2304 N N . SER A 1 295 ? 19.825 -5.549 -16.559 1.00 92.81 295 SER A N 1
ATOM 2305 C CA . SER A 1 295 ? 19.593 -6.451 -15.433 1.00 92.81 295 SER A CA 1
ATOM 2306 C C . SER A 1 295 ? 18.111 -6.596 -15.096 1.00 92.81 295 SER A C 1
ATOM 2308 O O . SER A 1 295 ? 17.645 -7.715 -14.907 1.00 92.81 295 SER A O 1
ATOM 2310 N N . LEU A 1 296 ? 17.367 -5.489 -15.063 1.00 92.50 296 LEU A N 1
ATOM 2311 C CA . LEU A 1 296 ? 15.942 -5.496 -14.758 1.00 92.50 296 LEU A CA 1
ATOM 2312 C C . LEU A 1 296 ? 15.115 -6.130 -15.881 1.00 92.50 296 LEU A C 1
ATOM 2314 O O . LEU A 1 296 ? 14.189 -6.888 -15.611 1.00 92.50 296 LEU A O 1
ATOM 2318 N N . ALA A 1 297 ? 15.442 -5.839 -17.140 1.00 93.25 297 ALA A N 1
ATOM 2319 C CA . ALA A 1 297 ? 14.748 -6.413 -18.287 1.00 93.25 297 ALA A CA 1
ATOM 2320 C C . ALA A 1 297 ? 14.884 -7.940 -18.318 1.00 93.25 297 ALA A C 1
ATOM 2322 O O . ALA A 1 297 ? 13.890 -8.636 -18.512 1.00 93.25 297 ALA A O 1
ATOM 2323 N N . ILE A 1 298 ? 16.098 -8.454 -18.090 1.00 91.44 298 ILE A N 1
ATOM 2324 C CA . ILE A 1 298 ? 16.362 -9.895 -17.995 1.00 91.44 298 ILE A CA 1
ATOM 2325 C C . ILE A 1 298 ? 15.586 -10.502 -16.832 1.00 91.44 298 ILE A C 1
ATOM 2327 O O . ILE A 1 298 ? 14.873 -11.478 -17.010 1.00 91.44 298 ILE A O 1
ATOM 2331 N N . GLN A 1 299 ? 15.636 -9.863 -15.673 1.00 89.25 299 GLN A N 1
ATOM 2332 C CA . GLN A 1 299 ? 14.912 -10.294 -14.490 1.00 89.25 299 GLN A CA 1
ATOM 2333 C C . GLN A 1 299 ? 13.390 -10.362 -14.682 1.00 89.25 299 GLN A C 1
ATOM 2335 O O . GLN A 1 299 ? 12.759 -11.337 -14.284 1.00 89.25 299 GLN A O 1
ATOM 2340 N N . ILE A 1 300 ? 12.777 -9.339 -15.283 1.00 91.06 300 ILE A N 1
ATOM 2341 C CA . ILE A 1 300 ? 11.343 -9.369 -15.591 1.00 91.06 300 ILE A CA 1
ATOM 2342 C C . ILE A 1 300 ? 11.054 -10.507 -16.575 1.00 91.06 300 ILE A C 1
ATOM 2344 O O . ILE A 1 300 ? 10.039 -11.184 -16.429 1.00 91.06 300 ILE A O 1
ATOM 2348 N N . ALA A 1 301 ? 11.942 -10.725 -17.548 1.00 90.12 301 ALA A N 1
ATOM 2349 C CA . ALA A 1 301 ? 11.781 -11.746 -18.572 1.00 90.12 301 ALA A CA 1
ATOM 2350 C C . ALA A 1 301 ? 11.980 -13.187 -18.070 1.00 90.12 301 ALA A C 1
ATOM 2352 O O . ALA A 1 301 ? 11.398 -14.094 -18.648 1.00 90.12 301 ALA A O 1
ATOM 2353 N N . GLU A 1 302 ? 12.806 -13.401 -17.045 1.00 87.69 302 GLU A N 1
ATOM 2354 C CA . GLU A 1 302 ? 13.101 -14.723 -16.467 1.00 87.69 302 GLU A CA 1
ATOM 2355 C C . GLU A 1 302 ? 12.071 -15.169 -15.421 1.00 87.69 302 GLU A C 1
ATOM 2357 O O . GLU A 1 302 ? 12.003 -16.349 -15.083 1.00 87.69 302 GLU A O 1
ATOM 2362 N N . ASN A 1 303 ? 11.270 -14.238 -14.905 1.00 88.12 303 ASN A N 1
ATOM 2363 C CA . ASN A 1 303 ? 10.226 -14.540 -13.936 1.00 88.12 303 ASN A CA 1
ATOM 2364 C C . ASN A 1 303 ? 8.977 -15.155 -14.587 1.00 88.12 303 ASN A C 1
ATOM 2366 O O . ASN A 1 303 ? 8.576 -14.796 -15.697 1.00 88.12 303 ASN A O 1
ATOM 2370 N N . GLU A 1 304 ? 8.318 -16.045 -13.844 1.00 86.25 304 GLU A N 1
ATOM 2371 C CA . GLU A 1 304 ? 7.014 -16.597 -14.208 1.00 86.25 304 GLU A CA 1
ATOM 2372 C C . GLU A 1 304 ? 5.904 -15.682 -13.691 1.00 86.25 304 GLU A C 1
ATOM 2374 O O . GLU A 1 304 ? 5.724 -15.532 -12.478 1.00 86.25 304 GLU A O 1
ATOM 2379 N N . TRP A 1 305 ? 5.157 -15.089 -14.621 1.00 88.25 305 TRP A N 1
ATOM 2380 C CA . TRP A 1 305 ? 4.054 -14.184 -14.318 1.00 88.25 305 TRP A CA 1
ATOM 2381 C C . TRP A 1 305 ? 2.729 -14.799 -14.759 1.00 88.25 305 TRP A C 1
ATOM 2383 O O . TRP A 1 305 ? 2.566 -15.205 -15.915 1.00 88.25 305 TRP A O 1
ATOM 2393 N N . GLU A 1 306 ? 1.738 -14.827 -13.873 1.00 89.06 306 GLU A N 1
ATOM 2394 C CA . GLU A 1 306 ? 0.378 -15.177 -14.288 1.00 89.06 306 GLU A CA 1
ATOM 2395 C C . GLU A 1 306 ? -0.239 -14.066 -15.150 1.00 89.06 306 GLU A C 1
ATOM 2397 O O . GLU A 1 306 ? -0.739 -14.347 -16.241 1.00 89.06 306 GLU A O 1
ATOM 2402 N N . GLU A 1 307 ? -0.102 -12.805 -14.748 1.00 89.81 307 GLU A N 1
ATOM 2403 C CA . GLU A 1 307 ? -0.554 -11.652 -15.521 1.00 89.81 307 GLU A CA 1
ATOM 2404 C C . GLU A 1 307 ? 0.521 -10.577 -15.629 1.00 89.81 307 GLU A C 1
ATOM 2406 O O . GLU A 1 307 ? 1.168 -10.209 -14.648 1.00 89.81 307 GLU A O 1
ATOM 2411 N N . VAL A 1 308 ? 0.662 -10.015 -16.828 1.00 92.25 308 VAL A N 1
ATOM 2412 C CA . VAL A 1 308 ? 1.531 -8.871 -17.080 1.00 92.25 308 VAL A CA 1
ATOM 2413 C C . VAL A 1 308 ? 0.759 -7.784 -17.809 1.00 92.25 308 VAL A C 1
ATOM 2415 O O . VAL A 1 308 ? 0.217 -7.985 -18.897 1.00 92.25 308 VAL A O 1
ATOM 2418 N N . TRP A 1 309 ? 0.748 -6.603 -17.213 1.00 94.62 309 TRP A N 1
ATOM 2419 C CA . TRP A 1 309 ? 0.111 -5.404 -17.729 1.00 94.62 309 TRP A CA 1
ATOM 2420 C C . TRP A 1 309 ? 1.181 -4.339 -17.876 1.00 94.62 309 TRP A C 1
ATOM 2422 O O . TRP A 1 309 ? 1.791 -3.957 -16.882 1.00 94.62 309 TRP A O 1
ATOM 2432 N N . MET A 1 310 ? 1.440 -3.834 -19.078 1.00 94.88 310 MET A N 1
ATOM 2433 C CA . MET A 1 310 ? 2.429 -2.766 -19.198 1.00 94.88 310 MET A CA 1
ATOM 2434 C C . MET A 1 310 ? 2.228 -1.836 -20.379 1.00 94.88 310 MET A C 1
ATOM 2436 O O . MET A 1 310 ? 1.627 -2.201 -21.393 1.00 94.88 310 MET A O 1
ATOM 2440 N N . ASP A 1 311 ? 2.798 -0.641 -20.252 1.00 92.94 311 ASP A N 1
ATOM 2441 C CA . ASP A 1 311 ? 2.906 0.292 -21.363 1.00 92.94 311 ASP A CA 1
ATOM 2442 C C . ASP A 1 311 ? 3.730 -0.319 -22.503 1.00 92.94 311 ASP A C 1
ATOM 2444 O O . ASP A 1 311 ? 4.788 -0.927 -22.296 1.00 92.94 311 ASP A O 1
ATOM 2448 N N . ARG A 1 312 ? 3.277 -0.101 -23.744 1.00 89.94 312 ARG A N 1
ATOM 2449 C CA . ARG A 1 312 ? 3.950 -0.609 -24.953 1.00 89.94 312 ARG A CA 1
ATOM 2450 C C . ARG A 1 312 ? 5.435 -0.214 -25.012 1.00 89.94 312 ARG A C 1
ATOM 2452 O O . ARG A 1 312 ? 6.259 -1.008 -25.462 1.00 89.94 312 ARG A O 1
ATOM 2459 N N . ALA A 1 313 ? 5.782 0.997 -24.575 1.00 91.50 313 ALA A N 1
ATOM 2460 C CA . ALA A 1 313 ? 7.161 1.487 -24.578 1.00 91.50 313 ALA A CA 1
ATOM 2461 C C . ALA A 1 313 ? 8.077 0.648 -23.668 1.00 91.50 313 ALA A C 1
ATOM 2463 O O . ALA A 1 313 ? 9.141 0.206 -24.106 1.00 91.50 313 ALA A O 1
ATOM 2464 N N . ILE A 1 314 ? 7.616 0.344 -22.450 1.00 93.88 314 ILE A N 1
ATOM 2465 C CA . ILE A 1 314 ? 8.329 -0.501 -21.482 1.00 93.88 314 ILE A CA 1
ATOM 2466 C C . ILE A 1 314 ? 8.513 -1.908 -22.050 1.00 93.88 314 ILE A C 1
ATOM 2468 O O . ILE A 1 314 ? 9.631 -2.428 -22.065 1.00 93.88 314 ILE A O 1
ATOM 2472 N N . TRP A 1 315 ? 7.445 -2.494 -22.603 1.00 93.62 315 TRP A N 1
ATOM 2473 C CA . TRP A 1 315 ? 7.504 -3.819 -23.226 1.00 93.62 315 TRP A CA 1
ATOM 2474 C C . TRP A 1 315 ? 8.536 -3.894 -24.352 1.00 93.62 315 TRP A C 1
ATOM 2476 O O . TRP A 1 315 ? 9.320 -4.844 -24.427 1.00 93.62 315 TRP A O 1
ATOM 2486 N N . ASN A 1 316 ? 8.550 -2.890 -25.230 1.00 92.06 316 ASN A N 1
ATOM 2487 C CA . ASN A 1 316 ? 9.494 -2.822 -26.340 1.00 92.06 316 ASN A CA 1
ATOM 2488 C C . ASN A 1 316 ? 10.941 -2.720 -25.841 1.00 92.06 316 ASN A C 1
ATOM 2490 O O . ASN A 1 316 ? 11.811 -3.395 -26.393 1.00 92.06 316 ASN A O 1
ATOM 2494 N N . SER A 1 317 ? 11.183 -1.928 -24.791 1.00 94.00 317 SER A N 1
ATOM 2495 C CA . SER A 1 317 ? 12.497 -1.787 -24.154 1.00 94.00 317 SER A CA 1
ATOM 2496 C C . SER A 1 317 ? 12.996 -3.130 -23.603 1.00 94.00 317 SER A C 1
ATOM 2498 O O . SER A 1 317 ? 14.075 -3.592 -23.979 1.00 94.00 317 SER A O 1
ATOM 2500 N N . ILE A 1 318 ? 12.167 -3.826 -22.815 1.00 92.75 318 ILE A N 1
ATOM 2501 C CA . ILE A 1 318 ? 12.486 -5.156 -22.265 1.00 92.75 318 ILE A CA 1
ATOM 2502 C C . ILE A 1 318 ? 12.753 -6.156 -23.394 1.00 92.75 318 ILE A C 1
ATOM 2504 O O . ILE A 1 318 ? 13.785 -6.829 -23.415 1.00 92.75 318 ILE A O 1
ATOM 2508 N N . SER A 1 319 ? 11.856 -6.211 -24.380 1.00 91.12 319 SER A N 1
ATOM 2509 C CA . SER A 1 319 ? 11.947 -7.140 -25.509 1.00 91.12 319 SER A CA 1
ATOM 2510 C C . SER A 1 319 ? 13.216 -6.943 -26.339 1.00 91.12 319 SER A C 1
ATOM 2512 O O . SER A 1 319 ? 13.829 -7.920 -26.771 1.00 91.12 319 SER A O 1
ATOM 2514 N N . ALA A 1 320 ? 13.610 -5.694 -26.603 1.00 92.06 320 ALA A N 1
ATOM 2515 C CA . ALA A 1 320 ? 14.816 -5.386 -27.366 1.00 92.06 320 ALA A CA 1
ATOM 2516 C C . ALA A 1 320 ? 16.077 -5.857 -26.629 1.00 92.06 320 ALA A C 1
ATOM 2518 O O . ALA A 1 320 ? 16.938 -6.512 -27.221 1.00 92.06 320 ALA A O 1
ATOM 2519 N N . THR A 1 321 ? 16.140 -5.589 -25.327 1.00 93.12 321 THR A N 1
ATOM 2520 C CA . THR A 1 321 ? 17.246 -5.980 -24.452 1.00 93.12 321 THR A CA 1
ATOM 2521 C C . THR A 1 321 ? 17.398 -7.496 -24.355 1.00 93.12 321 THR A C 1
ATOM 2523 O O . THR A 1 321 ? 18.485 -8.028 -24.584 1.00 93.12 321 THR A O 1
ATOM 2526 N N . VAL A 1 322 ? 16.298 -8.213 -24.114 1.00 90.88 322 VAL A N 1
ATOM 2527 C CA . VAL A 1 322 ? 16.285 -9.682 -24.045 1.00 90.88 322 VAL A CA 1
ATOM 2528 C C . VAL A 1 322 ? 16.749 -10.300 -25.368 1.00 90.88 322 VAL A C 1
ATOM 2530 O O . VAL A 1 322 ? 17.606 -11.184 -25.376 1.00 90.88 322 VAL A O 1
ATOM 2533 N N . LYS A 1 323 ? 16.258 -9.795 -26.510 1.00 88.69 323 LYS A N 1
ATOM 2534 C CA . LYS A 1 323 ? 16.676 -10.266 -27.844 1.00 88.69 323 LYS A CA 1
ATOM 2535 C C . LYS A 1 323 ? 18.166 -10.059 -28.094 1.00 88.69 323 LYS A C 1
ATOM 2537 O O . LYS A 1 323 ? 18.825 -10.961 -28.612 1.00 88.69 323 LYS A O 1
ATOM 2542 N N . LYS A 1 324 ? 18.696 -8.886 -27.734 1.00 92.12 324 LYS A N 1
ATOM 2543 C CA . LYS A 1 324 ? 20.127 -8.581 -27.850 1.00 92.12 324 LYS A CA 1
ATOM 2544 C C . LYS A 1 324 ? 20.953 -9.583 -27.039 1.00 92.12 324 LYS A C 1
ATOM 2546 O O . LYS A 1 324 ? 21.851 -10.215 -27.592 1.00 92.12 324 LYS A O 1
ATOM 2551 N N . ARG A 1 325 ? 20.575 -9.817 -25.778 1.00 88.88 325 ARG A N 1
ATOM 2552 C CA . ARG A 1 325 ? 21.254 -10.768 -24.888 1.00 88.88 325 ARG A CA 1
ATOM 2553 C C . ARG A 1 325 ? 21.248 -12.198 -25.436 1.00 88.88 325 ARG A C 1
ATOM 2555 O O . ARG A 1 325 ? 22.272 -12.877 -25.410 1.00 88.88 325 ARG A O 1
ATOM 2562 N N . MET A 1 326 ? 20.117 -12.651 -25.980 1.00 84.94 326 MET A N 1
ATOM 2563 C CA . MET A 1 326 ? 20.003 -13.974 -26.611 1.00 84.94 326 MET A CA 1
ATOM 2564 C C . MET A 1 326 ? 20.886 -14.120 -27.861 1.00 84.94 326 MET A C 1
ATOM 2566 O O . MET A 1 326 ? 21.388 -15.210 -28.143 1.00 84.94 326 MET A O 1
ATOM 2570 N N . ALA A 1 327 ? 21.074 -13.043 -28.630 1.00 88.44 327 ALA A N 1
ATOM 2571 C CA . ALA A 1 327 ? 21.940 -13.057 -29.807 1.00 88.44 327 ALA A CA 1
ATOM 2572 C C . ALA A 1 327 ? 23.426 -13.181 -29.428 1.00 88.44 327 ALA A C 1
ATOM 2574 O O . ALA A 1 327 ? 24.179 -13.875 -30.118 1.00 88.44 327 ALA A O 1
ATOM 2575 N N . GLU A 1 328 ? 23.824 -12.544 -28.326 1.00 90.94 328 GLU A N 1
ATOM 2576 C CA . GLU A 1 328 ? 25.184 -12.579 -27.780 1.00 90.94 328 GLU A CA 1
ATOM 2577 C C . GLU A 1 328 ? 25.503 -13.943 -27.139 1.00 90.94 328 GLU A C 1
ATOM 2579 O O . GLU A 1 328 ? 26.561 -14.522 -27.392 1.00 90.94 328 GLU A O 1
ATOM 2584 N N . ASN A 1 329 ? 24.555 -14.532 -26.403 1.00 86.69 329 ASN A N 1
ATOM 2585 C CA . ASN A 1 329 ? 24.746 -15.793 -25.680 1.00 86.69 329 ASN A CA 1
ATOM 2586 C C . ASN A 1 329 ? 24.281 -17.025 -26.474 1.00 86.69 329 ASN A C 1
ATOM 2588 O O . ASN A 1 329 ? 23.345 -17.727 -26.085 1.00 86.69 329 ASN A O 1
ATOM 2592 N N . ARG A 1 330 ? 24.977 -17.356 -27.574 1.00 77.44 330 ARG A N 1
ATOM 2593 C CA . ARG A 1 330 ? 24.640 -18.534 -28.409 1.00 77.44 330 ARG A CA 1
ATOM 2594 C C . ARG A 1 330 ? 24.588 -19.864 -27.643 1.00 77.44 330 ARG A C 1
ATOM 2596 O O . ARG A 1 330 ? 23.873 -20.758 -28.087 1.00 77.44 330 ARG A O 1
ATOM 2603 N N . ALA A 1 331 ? 25.329 -19.990 -26.541 1.00 76.38 331 ALA A N 1
ATOM 2604 C CA . ALA A 1 331 ? 25.385 -21.197 -25.715 1.00 76.38 331 ALA A CA 1
ATOM 2605 C C . ALA A 1 331 ? 24.193 -21.354 -24.746 1.00 76.38 331 ALA A C 1
ATOM 2607 O O . ALA A 1 331 ? 23.903 -22.471 -24.336 1.00 76.38 331 ALA A O 1
ATOM 2608 N N . ASP A 1 332 ? 23.477 -20.271 -24.420 1.00 69.06 332 ASP A N 1
ATOM 2609 C CA . ASP A 1 332 ? 22.400 -20.244 -23.410 1.00 69.06 332 ASP A CA 1
ATOM 2610 C C . ASP A 1 332 ? 21.005 -20.029 -24.027 1.00 69.06 332 ASP A C 1
ATOM 2612 O O . ASP A 1 332 ? 20.050 -19.645 -23.352 1.00 69.06 332 ASP A O 1
ATOM 2616 N N . LYS A 1 333 ? 20.856 -20.323 -25.326 1.00 63.12 333 LYS A N 1
ATOM 2617 C CA . LYS A 1 333 ? 19.595 -20.154 -26.073 1.00 63.12 333 LYS A CA 1
ATOM 2618 C C . LYS A 1 333 ? 18.390 -20.885 -25.468 1.00 63.12 333 LYS A C 1
ATOM 2620 O O . LYS A 1 333 ? 17.267 -20.529 -25.793 1.00 63.12 333 LYS A O 1
ATOM 2625 N N . ASN A 1 334 ? 18.623 -21.856 -24.586 1.00 65.06 334 ASN A N 1
ATOM 2626 C CA . ASN A 1 334 ? 17.589 -22.665 -23.945 1.00 65.06 334 ASN A CA 1
ATOM 2627 C C . ASN A 1 334 ? 17.263 -22.213 -22.504 1.00 65.06 334 ASN A C 1
ATOM 2629 O O . ASN A 1 334 ? 16.744 -23.021 -21.741 1.00 65.06 334 ASN A O 1
ATOM 2633 N N . LYS A 1 335 ? 17.631 -20.998 -22.064 1.00 65.00 335 LYS A N 1
ATOM 2634 C CA . LYS A 1 335 ? 17.416 -20.586 -20.657 1.00 65.00 335 LYS A CA 1
ATOM 2635 C C . LYS A 1 335 ? 16.527 -19.372 -20.425 1.00 65.00 335 LYS A C 1
ATOM 2637 O O . LYS A 1 335 ? 15.970 -19.282 -19.337 1.00 65.00 335 LYS A O 1
ATOM 2642 N N . LEU A 1 336 ? 16.359 -18.470 -21.393 1.00 60.22 336 LEU A N 1
ATOM 2643 C CA . LEU A 1 336 ? 15.444 -17.342 -21.209 1.00 60.22 336 LEU A CA 1
ATOM 2644 C C . LEU A 1 336 ? 14.061 -17.671 -21.767 1.00 60.22 336 LEU A C 1
ATOM 2646 O O . LEU A 1 336 ? 13.866 -17.728 -22.983 1.00 60.22 336 LEU A O 1
ATOM 2650 N N . TRP A 1 337 ? 13.105 -17.822 -20.857 1.00 65.88 337 TRP A N 1
ATOM 2651 C CA . TRP A 1 337 ? 11.704 -18.071 -21.161 1.00 65.88 337 TRP A CA 1
ATOM 2652 C C . TRP A 1 337 ? 10.869 -17.021 -20.453 1.00 65.88 337 TRP A C 1
ATOM 2654 O O . TRP A 1 337 ? 10.856 -16.973 -19.229 1.00 65.88 337 TRP A O 1
ATOM 2664 N N . LEU A 1 338 ? 10.143 -16.218 -21.224 1.00 65.00 338 LEU A N 1
ATOM 2665 C CA . LEU A 1 338 ? 9.114 -15.365 -20.660 1.00 65.00 338 LEU A CA 1
ATOM 2666 C C . LEU A 1 338 ? 7.794 -16.129 -20.696 1.00 65.00 338 LEU A C 1
ATOM 2668 O O . LEU A 1 338 ? 7.112 -16.177 -21.723 1.00 65.00 338 LEU A O 1
ATOM 2672 N N . VAL A 1 339 ? 7.467 -16.769 -19.575 1.00 64.62 339 VAL A N 1
ATOM 2673 C CA . VAL A 1 339 ? 6.208 -17.495 -19.400 1.00 64.62 339 VAL A CA 1
ATOM 2674 C C . VAL A 1 339 ? 5.177 -16.517 -18.852 1.00 64.62 339 VAL A C 1
ATOM 2676 O O . VAL A 1 339 ? 5.165 -16.207 -17.664 1.00 64.62 339 VAL A O 1
ATOM 2679 N N . ILE A 1 340 ? 4.326 -16.011 -19.744 1.00 66.00 340 ILE A N 1
ATOM 2680 C CA . ILE A 1 340 ? 3.211 -15.125 -19.401 1.00 66.00 340 ILE A CA 1
ATOM 2681 C C . ILE A 1 340 ? 1.915 -15.833 -19.780 1.00 66.00 340 ILE A C 1
ATOM 2683 O O . ILE A 1 340 ? 1.750 -16.217 -20.937 1.00 66.00 340 ILE A O 1
ATOM 2687 N N . LYS A 1 341 ? 0.965 -15.980 -18.848 1.00 70.69 341 LYS A N 1
ATOM 2688 C CA . LYS A 1 341 ? -0.363 -16.503 -19.225 1.00 70.69 341 LYS A CA 1
ATOM 2689 C C . LYS A 1 341 ? -1.207 -15.428 -19.912 1.00 70.69 341 LYS A C 1
ATOM 2691 O O . LYS A 1 341 ? -1.875 -15.726 -20.903 1.00 70.69 341 LYS A O 1
ATOM 2696 N N . TYR A 1 342 ? -1.153 -14.191 -19.417 1.00 74.94 342 TYR A N 1
ATOM 2697 C CA . TYR A 1 342 ? -1.905 -13.057 -19.959 1.00 74.94 342 TYR A CA 1
ATOM 2698 C C . TYR A 1 342 ? -1.021 -11.821 -20.125 1.00 74.94 342 TYR A C 1
ATOM 2700 O O . TYR A 1 342 ? -0.480 -11.314 -19.144 1.00 74.94 342 TYR A O 1
ATOM 2708 N N . LEU A 1 343 ? -0.895 -11.325 -21.362 1.00 78.38 343 LEU A N 1
ATOM 2709 C CA . LEU A 1 343 ? -0.210 -10.070 -21.657 1.00 78.38 343 LEU A CA 1
ATOM 2710 C C . LEU A 1 343 ? -1.223 -9.027 -22.124 1.00 78.38 343 LEU A C 1
ATOM 2712 O O . LEU A 1 343 ? -1.866 -9.173 -23.168 1.00 78.38 343 LEU A O 1
ATOM 2716 N N . MET A 1 344 ? -1.313 -7.949 -21.357 1.00 81.75 344 MET A N 1
ATOM 2717 C CA . MET A 1 344 ? -2.140 -6.794 -21.665 1.00 81.75 344 MET A CA 1
ATOM 2718 C C . MET A 1 344 ? -1.230 -5.618 -21.986 1.00 81.75 344 MET A C 1
ATOM 2720 O O . MET A 1 344 ? -0.553 -5.073 -21.112 1.00 81.75 344 MET A O 1
ATOM 2724 N N . LEU A 1 345 ? -1.231 -5.224 -23.256 1.00 82.69 345 LEU A N 1
ATOM 2725 C CA . LEU A 1 345 ? -0.552 -4.019 -23.710 1.00 82.69 345 LEU A CA 1
ATOM 2726 C C . LEU A 1 345 ? -1.598 -2.949 -23.977 1.00 82.69 345 LEU A C 1
ATOM 2728 O O . LEU A 1 345 ? -2.669 -3.224 -24.530 1.00 82.69 345 LEU A O 1
ATOM 2732 N N . GLY A 1 346 ? -1.262 -1.715 -23.642 1.00 75.00 346 GLY A N 1
ATOM 2733 C CA . GLY A 1 346 ? -2.022 -0.587 -24.138 1.00 75.00 346 GLY A CA 1
ATOM 2734 C C . GLY A 1 346 ? -1.179 0.645 -24.314 1.00 75.00 346 GLY A C 1
ATOM 2735 O O . GLY A 1 346 ? 0.025 0.688 -24.047 1.00 75.00 346 GLY A O 1
ATOM 2736 N N . GLU A 1 347 ? -1.870 1.624 -24.860 1.00 69.06 347 GLU A N 1
ATOM 2737 C CA . GLU A 1 347 ? -1.376 2.965 -25.067 1.00 69.06 347 GLU A CA 1
ATOM 2738 C C . GLU A 1 347 ? -2.095 3.877 -24.080 1.00 69.06 347 GLU A C 1
ATOM 2740 O O . GLU A 1 347 ? -3.223 3.606 -23.655 1.00 69.06 347 GLU A O 1
ATOM 2745 N N . SER A 1 348 ? -1.454 4.986 -23.728 1.00 59.91 348 SER A N 1
ATOM 2746 C CA . SER A 1 348 ? -2.022 6.016 -22.853 1.00 59.91 348 SER A CA 1
ATOM 2747 C C . SER A 1 348 ? -3.362 6.579 -23.363 1.00 59.91 348 SER A C 1
ATOM 2749 O O . SER A 1 348 ? -4.096 7.193 -22.596 1.00 59.91 348 SER A O 1
ATOM 2751 N N . SER A 1 349 ? -3.727 6.307 -24.622 1.00 63.97 349 SER A N 1
ATOM 2752 C CA . SER A 1 349 ? -5.018 6.612 -25.254 1.00 63.97 349 SER A CA 1
ATOM 2753 C C . SER A 1 349 ? -6.179 5.677 -24.863 1.00 63.97 349 SER A C 1
ATOM 2755 O O . SER A 1 349 ? -7.305 5.899 -25.303 1.00 63.97 349 SER A O 1
ATOM 2757 N N . GLY A 1 350 ? -5.949 4.651 -24.033 1.00 55.97 350 GLY A N 1
ATOM 2758 C CA . GLY A 1 350 ? -7.010 3.809 -23.461 1.00 55.97 350 GLY A CA 1
ATOM 2759 C C . GLY A 1 350 ? -7.409 2.582 -24.289 1.00 55.97 350 GLY A C 1
ATOM 2760 O O . GLY A 1 350 ? -8.320 1.853 -23.888 1.00 55.97 350 GLY A O 1
ATOM 2761 N N . GLU A 1 351 ? -6.731 2.295 -25.404 1.00 53.69 351 GLU A N 1
ATOM 2762 C CA . GLU A 1 351 ? -6.922 1.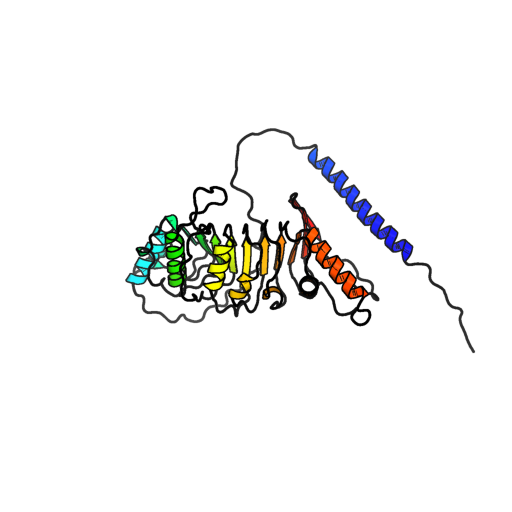030 -26.121 1.00 53.69 351 GLU A CA 1
ATOM 2763 C C . GLU A 1 351 ? -6.220 -0.119 -25.385 1.00 53.69 351 GLU A C 1
ATOM 2765 O O . GLU A 1 351 ? -5.015 -0.083 -25.136 1.00 53.69 351 GLU A O 1
ATOM 2770 N N . LYS A 1 352 ? -6.988 -1.159 -25.042 1.00 55.00 352 LYS A N 1
ATOM 2771 C CA . LYS A 1 352 ? -6.478 -2.398 -24.448 1.00 55.00 352 LYS A CA 1
ATOM 2772 C C . LYS A 1 352 ? -6.483 -3.489 -25.507 1.00 55.00 352 LYS A C 1
ATOM 2774 O O . LYS A 1 352 ? -7.536 -3.789 -26.066 1.00 55.00 352 LYS A O 1
ATOM 2779 N N . MET A 1 353 ? -5.337 -4.115 -25.742 1.00 54.28 353 MET A N 1
ATOM 2780 C CA . MET A 1 353 ? -5.273 -5.361 -26.499 1.00 54.28 353 MET A CA 1
ATOM 2781 C C . MET A 1 353 ? -4.885 -6.487 -25.550 1.00 54.28 353 MET A C 1
ATOM 2783 O O . MET A 1 353 ? -3.819 -6.455 -24.934 1.00 54.28 353 MET A O 1
ATOM 2787 N N . ALA A 1 354 ? -5.778 -7.465 -25.427 1.00 49.12 354 ALA A N 1
ATOM 2788 C CA . ALA A 1 354 ? -5.500 -8.701 -24.723 1.00 49.12 354 ALA A CA 1
ATOM 2789 C C . ALA A 1 354 ? -4.895 -9.695 -25.697 1.00 49.12 354 ALA A C 1
ATOM 2791 O O . ALA A 1 354 ? -5.511 -10.023 -26.713 1.00 49.12 354 ALA A O 1
ATOM 2792 N N . PHE A 1 355 ? -3.715 -10.201 -25.370 1.00 54.88 355 PHE A N 1
ATOM 2793 C CA . PHE A 1 355 ? -3.143 -11.310 -26.099 1.00 54.88 355 PHE A CA 1
ATOM 2794 C C . PHE A 1 355 ? -2.772 -12.421 -25.128 1.00 54.88 355 PHE A C 1
ATOM 2796 O O . PHE A 1 355 ? -2.076 -12.210 -24.133 1.00 54.88 355 PHE A O 1
ATOM 2803 N N . LYS A 1 356 ? -3.220 -13.631 -25.444 1.00 44.06 356 LYS A N 1
ATOM 2804 C CA . LYS A 1 356 ? -2.694 -14.840 -24.829 1.00 44.06 356 LYS A CA 1
ATOM 2805 C C . LYS A 1 356 ? -1.494 -15.262 -25.669 1.00 44.06 356 LYS A C 1
ATOM 2807 O O . LYS A 1 356 ? -1.667 -15.708 -26.799 1.00 44.06 356 LYS A O 1
ATOM 2812 N N . TYR A 1 357 ? -0.286 -15.049 -25.162 1.00 53.62 357 TYR A N 1
ATOM 2813 C CA . TYR A 1 357 ? 0.931 -15.475 -25.844 1.00 53.62 357 TYR A CA 1
ATOM 2814 C C . TYR A 1 357 ? 1.659 -16.506 -24.994 1.00 53.62 357 TYR A C 1
ATOM 2816 O O . TYR A 1 357 ? 2.096 -16.196 -23.896 1.00 53.62 357 TYR A O 1
ATOM 2824 N N . PHE A 1 358 ? 1.883 -17.695 -25.547 1.00 40.78 358 PHE A N 1
ATOM 2825 C CA . PHE A 1 358 ? 2.993 -18.540 -25.122 1.00 40.78 358 PHE A CA 1
ATOM 2826 C C . PHE A 1 358 ? 4.194 -18.197 -26.002 1.00 40.78 358 PHE A C 1
ATOM 2828 O O . PHE A 1 358 ? 4.274 -18.633 -27.151 1.00 40.78 358 PHE A O 1
ATOM 2835 N N . PHE A 1 359 ? 5.123 -17.387 -25.496 1.00 47.41 359 PHE A N 1
ATOM 2836 C CA . PHE A 1 359 ? 6.392 -17.171 -26.186 1.00 47.41 359 PHE A CA 1
ATOM 2837 C C . PHE A 1 359 ? 7.354 -18.314 -25.848 1.00 47.41 359 PHE A C 1
ATOM 2839 O O . PHE A 1 359 ? 8.169 -18.211 -24.938 1.00 47.41 359 PHE A O 1
ATOM 2846 N N . MET A 1 360 ? 7.283 -19.408 -26.608 1.00 39.94 360 MET A N 1
ATOM 2847 C CA . MET A 1 360 ? 8.426 -20.312 -26.734 1.00 39.94 360 MET A CA 1
ATOM 2848 C C . MET A 1 360 ? 9.324 -19.785 -27.852 1.00 39.94 360 MET A C 1
ATOM 2850 O O . MET A 1 360 ? 8.969 -19.848 -29.027 1.00 39.94 360 MET A O 1
ATOM 2854 N N . PHE A 1 361 ? 10.498 -19.263 -27.506 1.00 44.75 361 PHE A N 1
ATOM 2855 C CA . PHE A 1 361 ? 11.562 -19.049 -28.487 1.00 44.75 361 PHE A CA 1
ATOM 2856 C C . PHE A 1 361 ? 12.333 -20.357 -28.667 1.00 44.75 361 PHE A C 1
ATOM 2858 O O . PHE A 1 361 ? 13.491 -20.470 -28.284 1.00 44.75 361 PHE A O 1
ATOM 2865 N N . ASP A 1 362 ? 11.673 -21.370 -29.225 1.00 39.53 362 ASP A N 1
ATOM 2866 C CA . ASP A 1 362 ? 12.352 -22.601 -29.608 1.00 39.53 362 ASP A CA 1
ATOM 2867 C C . ASP A 1 362 ? 12.952 -22.426 -31.013 1.00 39.53 362 ASP A C 1
ATOM 2869 O O . ASP A 1 362 ? 12.244 -22.161 -31.986 1.00 39.53 362 ASP A O 1
ATOM 2873 N N . ASN A 1 363 ? 14.277 -22.543 -31.129 1.00 41.84 363 ASN A N 1
ATOM 2874 C CA . ASN A 1 363 ? 14.968 -22.533 -32.424 1.00 41.84 363 ASN A CA 1
ATOM 2875 C C . ASN A 1 363 ? 14.923 -23.909 -33.128 1.00 41.84 363 ASN A C 1
ATOM 2877 O O . ASN A 1 363 ? 15.605 -24.080 -34.140 1.00 41.84 363 ASN A O 1
ATOM 2881 N N . GLY A 1 364 ? 14.153 -24.884 -32.623 1.00 41.56 364 GLY A N 1
ATOM 2882 C CA . GLY A 1 364 ? 14.116 -26.247 -33.161 1.00 41.56 364 GLY A CA 1
ATOM 2883 C C . GLY A 1 364 ? 12.746 -26.926 -33.267 1.00 41.56 364 GLY A C 1
ATOM 2884 O O . GLY A 1 364 ? 12.583 -27.743 -34.174 1.00 41.56 364 GLY A O 1
ATOM 2885 N N . ALA A 1 365 ? 11.749 -26.607 -32.434 1.00 37.38 365 ALA A N 1
ATOM 2886 C CA . ALA A 1 365 ? 10.426 -27.237 -32.512 1.00 37.38 365 ALA A CA 1
ATOM 2887 C C . ALA A 1 365 ? 9.293 -26.236 -32.778 1.00 37.38 365 ALA A C 1
ATOM 2889 O O . ALA A 1 365 ? 9.245 -25.122 -32.263 1.00 37.38 365 ALA A O 1
ATOM 2890 N N . ARG A 1 366 ? 8.354 -26.661 -33.630 1.00 37.28 366 ARG A N 1
ATOM 2891 C CA . ARG A 1 366 ? 7.139 -25.921 -33.986 1.00 37.28 366 ARG A CA 1
ATOM 2892 C C . ARG A 1 366 ? 6.334 -25.594 -32.728 1.00 37.28 366 ARG A C 1
ATOM 2894 O O . ARG A 1 366 ? 5.730 -26.480 -32.133 1.00 37.28 366 ARG A O 1
ATOM 2901 N N . VAL A 1 367 ? 6.260 -24.314 -32.393 1.00 37.78 367 VAL A N 1
ATOM 2902 C CA . VAL A 1 367 ? 5.296 -23.788 -31.427 1.00 37.78 367 VAL A CA 1
ATOM 2903 C C . VAL A 1 367 ? 3.928 -23.737 -32.106 1.00 37.78 367 VAL A C 1
ATOM 2905 O O . VAL A 1 367 ? 3.737 -23.008 -33.080 1.00 37.78 367 VAL A O 1
ATOM 2908 N N . GLY A 1 368 ? 2.985 -24.548 -31.629 1.00 34.97 368 GLY A N 1
ATOM 2909 C CA . GLY A 1 368 ? 1.570 -24.401 -31.959 1.00 34.97 368 GLY A CA 1
ATOM 2910 C C . GLY A 1 368 ? 0.973 -23.247 -31.155 1.00 34.97 368 GLY A C 1
ATOM 2911 O O . GLY A 1 368 ? 1.147 -23.193 -29.941 1.00 34.97 368 GLY A O 1
ATOM 2912 N N . LEU A 1 369 ? 0.292 -22.323 -31.833 1.00 32.44 369 LEU A N 1
ATOM 2913 C CA . LEU A 1 369 ? -0.559 -21.318 -31.194 1.00 32.44 369 LEU A CA 1
ATOM 2914 C C . LEU A 1 369 ? -1.848 -21.998 -30.712 1.00 32.44 369 LEU A C 1
ATOM 2916 O O . LEU A 1 369 ? -2.452 -22.754 -31.475 1.00 32.44 369 LEU A O 1
ATOM 2920 N N . GLY A 1 370 ? -2.255 -21.721 -29.474 1.00 32.59 370 GLY A N 1
ATOM 2921 C CA . GLY A 1 370 ? -3.510 -22.174 -28.870 1.00 32.59 370 GLY A CA 1
ATOM 2922 C C . GLY A 1 370 ? -4.215 -21.050 -28.134 1.00 32.59 370 GLY A C 1
ATOM 2923 O O . GLY A 1 370 ? -3.505 -20.174 -27.587 1.00 32.59 370 GLY A O 1
#

Organism: NCBI:txid1805483

Sequence (370 aa):
MEQPSAFQGTTPKLLFGLFLGAVHCMFIYYQITKRKSQDRGNVLDNTPDALKNSTPHLTRHTKVQVEACQPTQTLTPTPELTQTTIAFFKKGGDGLETASTSQGEMIVREQANITNLCLELLTIEDIPESIKPGIVFAWLHIHGRARIYSSLNATTFEEVAIFAKLLQALCTVDIMVLYIDGFSPKPEDPLPKIKPIALSNTKALRLSYITSSFLSWLCGLVRGPWDQHIALEIYNCDTQSVKCLDSLGIQALSSLVLEKLPNLEHLDCHLLKQTRPMNVLKLWNLPGIQNVSESLAIQIAENEWEEVWMDRAIWNSISATVKKRMAENRADKNKLWLVIKYLMLGESSGEKMAFKYFFMFDNGARVGLG

Secondary structure (DSSP, 8-state):
---PPP-----THHHHHHHHHHHHHHHHHHHHHHHHHHTT----------S--------SS-------PPPP--PPP-HHHHHHHHHHHHHHBS---EEEETTEEEE-SEEEEEEEEEGGG--GGGS-SSPPTT-EEEEEEEE-S--TT-TT-PBPHHHHHHHHHHHHHGGGSEEEEEEEEEE-B-TTSPPP--PPEE-BS--EEEEEEE-HHHHHHHHHHEE--TTS-EEEEEES---SB-GGGGGG--S-EEEEEEE--TT--B---GGGGS-SSEEEEEEES-TT-----HHHHHHHHHS-EEEEEEEHHHHHHHHHHHHHHHHH-TT-TTT----EEEEEEE-TTS-EEEE-------SSS-----

Radius of gyration: 26.31 Å; chains: 1; bounding box: 56×75×82 Å

pLDDT: mean 78.35, std 23.82, range [28.02, 98.38]